Protein AF-A0AB39YQD7-F1 (afdb_monomer)

Radius of gyration: 24.52 Å; Cα contacts (8 Å, |Δi|>4): 205; chains: 1; bounding box: 50×56×78 Å

Solvent-accessible surface area (backbone atoms only — not comparable to full-atom values): 10861 Å² total; per-residue (Å²): 139,51,73,72,54,54,56,48,52,52,51,50,52,28,57,75,66,76,43,80,78,58,63,66,61,51,48,52,53,52,49,54,51,48,53,51,63,72,67,48,73,80,80,67,55,45,31,90,55,32,62,32,36,23,71,69,51,49,52,50,49,52,50,54,64,68,65,57,60,90,53,100,86,49,87,63,56,37,28,36,34,38,40,36,38,48,62,50,93,82,79,50,78,72,56,58,72,58,36,33,50,48,28,50,47,46,48,68,45,41,60,91,59,76,48,48,44,33,77,56,95,51,23,40,38,36,42,30,54,66,44,73,69,50,52,51,34,50,52,52,30,50,53,52,49,27,61,36,78,88,38,62,27,42,81,57,46,80,47,81,44,80,49,60,88,58,71,73,56,71,67,52,67,73,69,71,76,81,79,85,86,80,83,89,85,132

Foldseek 3Di:
DDLVVVLVVLVVVCVVVVHDRDVVVNVVSVVVVVVCVVPPDPPPLADPLQRAGDPVNVVVVLVVLLPQADDPPRQAFKKKKKWAWDADPVPDHDDSVLSNQLSVLLCVLCPPQQKGWDDDPRIIMIIGHDDPSVVVSVVSSLVSNCPPPVRRRPDIDMDMGTSDSPPVPVVPVVVPPPPDDDDDDD

Organism: NCBI:txid3162492

pLDDT: mean 80.95, std 18.49, range [33.22, 97.75]

Structure (mmCIF, N/CA/C/O backbone):
data_AF-A0AB39YQD7-F1
#
_entry.id   AF-A0AB39YQD7-F1
#
loop_
_atom_site.group_PDB
_atom_site.id
_atom_site.type_symbol
_atom_site.label_atom_id
_atom_site.label_alt_id
_atom_site.label_comp_id
_atom_site.label_asym_id
_atom_site.label_entity_id
_atom_site.label_seq_id
_atom_site.pdbx_PDB_ins_code
_atom_site.Cartn_x
_atom_site.Cartn_y
_atom_site.Cartn_z
_atom_site.occupancy
_atom_site.B_iso_or_equiv
_atom_site.auth_seq_id
_atom_site.auth_comp_id
_atom_site.auth_asym_id
_atom_site.auth_atom_id
_atom_site.pdbx_PDB_model_num
ATOM 1 N N . MET A 1 1 ? 18.915 -7.810 -13.228 1.00 56.47 1 MET A N 1
ATOM 2 C CA . MET A 1 1 ? 19.464 -7.751 -14.590 1.00 56.47 1 MET A CA 1
ATOM 3 C C . MET A 1 1 ? 18.479 -7.060 -15.504 1.00 56.47 1 MET A C 1
ATOM 5 O O . MET A 1 1 ? 17.321 -7.461 -15.533 1.00 56.47 1 MET A O 1
ATOM 9 N N . GLY A 1 2 ? 18.915 -6.004 -16.184 1.00 78.06 2 GLY A N 1
ATOM 10 C CA . GLY A 1 2 ? 18.127 -5.334 -17.223 1.00 78.06 2 GLY A CA 1
ATOM 11 C C . GLY A 1 2 ? 18.618 -5.705 -18.620 1.00 78.06 2 GLY A C 1
ATOM 12 O O . GLY A 1 2 ? 19.777 -6.073 -18.781 1.00 78.06 2 GLY A O 1
ATOM 13 N N . ILE A 1 3 ? 17.775 -5.536 -19.642 1.00 82.75 3 ILE A N 1
ATOM 14 C CA . ILE A 1 3 ? 18.147 -5.816 -21.040 1.00 82.75 3 ILE A CA 1
ATOM 15 C C . ILE A 1 3 ? 19.424 -5.075 -21.470 1.00 82.75 3 ILE A C 1
ATOM 17 O O . ILE A 1 3 ? 20.257 -5.637 -22.167 1.00 82.75 3 ILE A O 1
ATOM 21 N N . GLY A 1 4 ? 19.640 -3.844 -20.993 1.00 83.81 4 GLY A N 1
ATOM 22 C CA . GLY A 1 4 ? 20.863 -3.084 -21.281 1.00 83.81 4 GLY A CA 1
ATOM 23 C C . GLY A 1 4 ? 22.137 -3.712 -20.699 1.00 83.81 4 GLY A C 1
ATOM 24 O O . GLY A 1 4 ? 23.192 -3.652 -21.327 1.00 83.81 4 GLY A O 1
ATOM 25 N N . GLU A 1 5 ? 22.032 -4.358 -19.538 1.00 86.00 5 GLU A N 1
ATOM 26 C CA . GLU A 1 5 ? 23.127 -5.102 -18.904 1.00 86.00 5 GLU A CA 1
ATOM 27 C C . GLU A 1 5 ? 23.420 -6.375 -19.706 1.00 86.00 5 GLU A C 1
ATOM 29 O O . GLU A 1 5 ? 24.547 -6.580 -20.140 1.00 86.00 5 GLU A O 1
ATOM 34 N N . THR A 1 6 ? 22.380 -7.137 -20.061 1.00 87.25 6 THR A N 1
ATOM 35 C CA . THR A 1 6 ? 22.499 -8.324 -20.922 1.00 87.25 6 THR A CA 1
ATOM 36 C C . THR A 1 6 ? 23.113 -8.001 -22.288 1.00 87.25 6 THR A C 1
ATOM 38 O O . THR A 1 6 ? 23.971 -8.736 -22.765 1.00 87.25 6 THR A O 1
ATOM 41 N N . MET A 1 7 ? 22.734 -6.880 -22.912 1.00 87.75 7 MET A N 1
ATOM 42 C CA . MET A 1 7 ? 23.319 -6.426 -24.181 1.00 87.75 7 MET A CA 1
ATOM 43 C C . MET A 1 7 ? 24.792 -6.021 -24.032 1.00 87.75 7 MET A C 1
ATOM 45 O O . MET A 1 7 ? 25.585 -6.208 -24.956 1.00 87.75 7 MET A O 1
ATOM 49 N N . THR A 1 8 ? 25.167 -5.469 -22.876 1.00 89.94 8 THR A N 1
ATOM 50 C CA . THR A 1 8 ? 26.557 -5.106 -22.567 1.00 89.94 8 THR A CA 1
ATOM 51 C C . THR A 1 8 ? 27.410 -6.358 -22.373 1.00 89.94 8 THR A C 1
ATOM 53 O O . THR A 1 8 ? 28.465 -6.470 -22.997 1.00 89.94 8 THR A O 1
ATOM 56 N N . ASP A 1 9 ? 26.917 -7.333 -21.611 1.00 89.06 9 ASP A N 1
ATOM 57 C CA . ASP A 1 9 ? 27.587 -8.618 -21.391 1.00 89.06 9 ASP A CA 1
ATOM 58 C C . ASP A 1 9 ? 27.729 -9.413 -22.692 1.00 89.06 9 ASP A C 1
ATOM 60 O O . ASP A 1 9 ? 28.780 -9.989 -22.971 1.00 89.06 9 ASP A O 1
ATOM 64 N N . PHE A 1 10 ? 26.700 -9.388 -23.543 1.00 88.75 10 PHE A N 1
ATOM 65 C CA . PHE A 1 10 ? 26.734 -10.041 -24.848 1.00 88.75 10 PHE A CA 1
ATOM 66 C C . PHE A 1 10 ? 27.802 -9.426 -25.762 1.00 88.75 10 PHE A C 1
ATOM 68 O O . PHE A 1 10 ? 28.579 -10.143 -26.392 1.00 88.75 10 PHE A O 1
ATOM 75 N N . ARG A 1 11 ? 27.916 -8.092 -25.797 1.00 88.50 11 ARG A N 1
ATOM 76 C CA . ARG A 1 11 ? 28.995 -7.415 -26.538 1.00 88.50 11 ARG A CA 1
ATOM 77 C C . ARG A 1 11 ? 30.373 -7.748 -25.967 1.00 88.50 11 ARG A C 1
ATOM 79 O O . ARG A 1 11 ? 31.298 -7.996 -26.739 1.00 88.50 11 ARG A O 1
ATOM 86 N N . ALA A 1 12 ? 30.505 -7.782 -24.642 1.00 91.44 12 ALA A N 1
ATOM 87 C CA . ALA A 1 12 ? 31.752 -8.144 -23.975 1.00 91.44 12 ALA A CA 1
ATOM 88 C C . ALA A 1 12 ? 32.181 -9.584 -24.306 1.00 91.44 12 ALA A C 1
ATOM 90 O O . ALA A 1 12 ? 33.354 -9.814 -24.592 1.00 91.44 12 ALA A O 1
ATOM 91 N N . LEU A 1 13 ? 31.236 -10.528 -24.360 1.00 91.88 13 LEU A N 1
ATOM 92 C CA . LEU A 1 13 ? 31.481 -11.921 -24.740 1.00 91.88 13 LEU A CA 1
ATOM 93 C C . LEU A 1 13 ? 32.069 -12.041 -26.155 1.00 91.88 13 LEU A C 1
ATOM 95 O O . LEU A 1 13 ? 33.070 -12.727 -26.349 1.00 91.88 13 LEU A O 1
ATOM 99 N N . PHE A 1 14 ? 31.479 -11.359 -27.140 1.00 90.25 14 PHE A N 1
ATOM 100 C CA . PHE A 1 14 ? 31.977 -11.386 -28.522 1.00 90.25 14 PHE A CA 1
ATOM 101 C C . PHE A 1 14 ? 33.324 -10.678 -28.667 1.00 90.25 14 PHE A C 1
ATOM 103 O O . PHE A 1 14 ? 34.202 -11.174 -29.372 1.00 90.25 14 PHE A O 1
ATOM 110 N N . SER A 1 15 ? 33.516 -9.570 -27.945 1.00 92.12 15 SER A N 1
ATOM 111 C CA . SER A 1 15 ? 34.799 -8.867 -27.904 1.00 92.12 15 SER A CA 1
ATOM 112 C C . SER A 1 15 ? 35.907 -9.734 -27.304 1.00 92.12 15 SER A C 1
ATOM 114 O O . SER A 1 15 ? 37.012 -9.745 -27.834 1.00 92.12 15 SER A O 1
ATOM 116 N N . ALA A 1 16 ? 35.625 -10.469 -26.225 1.00 93.81 16 ALA A N 1
ATOM 117 C CA . ALA A 1 16 ? 36.584 -11.375 -25.594 1.00 93.81 16 ALA A CA 1
ATOM 118 C C . ALA A 1 16 ? 36.904 -12.597 -26.469 1.00 93.81 16 ALA A C 1
ATOM 120 O O . ALA A 1 16 ? 37.997 -13.147 -26.384 1.00 93.81 16 ALA A O 1
ATOM 121 N N . ALA A 1 17 ? 35.961 -13.009 -27.318 1.00 91.06 17 ALA A N 1
ATOM 122 C CA . ALA A 1 17 ? 36.145 -14.092 -28.276 1.00 91.06 17 ALA A CA 1
ATOM 123 C C . ALA A 1 17 ? 36.808 -13.646 -29.594 1.00 91.06 17 ALA A C 1
ATOM 125 O O . ALA A 1 17 ? 36.949 -14.476 -30.489 1.00 91.06 17 ALA A O 1
ATOM 126 N N . GLU A 1 18 ? 37.161 -12.362 -29.744 1.00 91.75 18 GLU A N 1
ATOM 127 C CA . GLU A 1 18 ? 37.671 -11.764 -30.992 1.00 91.75 18 GLU A CA 1
ATOM 128 C C . GLU A 1 18 ? 36.756 -12.019 -32.206 1.00 91.75 18 GLU A C 1
ATOM 130 O O . GLU A 1 18 ? 37.196 -12.112 -33.353 1.00 91.75 18 GLU A O 1
ATOM 135 N N . ARG A 1 19 ? 35.446 -12.138 -31.962 1.00 89.75 19 ARG A N 1
ATOM 136 C CA . ARG A 1 19 ? 34.443 -12.381 -33.001 1.00 89.75 19 ARG A CA 1
ATOM 137 C C . ARG A 1 19 ? 33.684 -11.105 -33.314 1.00 89.75 19 ARG A C 1
ATOM 139 O O . ARG A 1 19 ? 33.385 -10.296 -32.437 1.00 89.75 19 ARG A O 1
ATOM 146 N N . THR A 1 20 ? 33.306 -10.953 -34.579 1.00 88.62 20 THR A N 1
ATOM 147 C CA . THR A 1 20 ? 32.347 -9.925 -34.984 1.00 88.62 20 THR A CA 1
ATOM 148 C C . THR A 1 20 ? 31.009 -10.186 -34.307 1.00 88.62 20 THR A C 1
ATOM 150 O O . THR A 1 20 ? 30.557 -11.332 -34.265 1.00 88.62 20 THR A O 1
ATOM 153 N N . LEU A 1 21 ? 30.387 -9.125 -33.791 1.00 87.81 21 LEU A N 1
ATOM 154 C CA . LEU A 1 21 ? 29.082 -9.201 -33.147 1.00 87.81 21 LEU A CA 1
ATOM 155 C C . LEU A 1 21 ? 28.058 -9.814 -34.107 1.00 87.81 21 LEU A C 1
ATOM 157 O O . LEU A 1 21 ? 27.845 -9.298 -35.204 1.00 87.81 21 LEU A O 1
ATOM 161 N N . ASP A 1 22 ? 27.433 -10.900 -33.673 1.00 91.12 22 ASP A N 1
ATOM 162 C CA . ASP A 1 22 ? 26.344 -11.534 -34.401 1.00 91.12 22 ASP A CA 1
ATOM 163 C C . ASP A 1 22 ? 25.049 -10.754 -34.136 1.00 91.12 22 ASP A C 1
ATOM 165 O O . ASP A 1 22 ? 24.500 -10.774 -33.030 1.00 91.12 22 ASP A O 1
ATOM 169 N N . VAL A 1 23 ? 24.615 -9.995 -35.143 1.00 89.00 23 VAL A N 1
ATOM 170 C CA . VAL A 1 23 ? 23.431 -9.131 -35.059 1.00 89.00 23 VAL A CA 1
ATOM 171 C C . VAL A 1 23 ? 22.152 -9.963 -35.002 1.00 89.00 23 VAL A C 1
ATOM 173 O O . VAL A 1 23 ? 21.231 -9.584 -34.282 1.00 89.00 23 VAL A O 1
ATOM 176 N N . ASP A 1 24 ? 22.120 -11.118 -35.667 1.00 88.88 24 ASP A N 1
ATOM 177 C CA . ASP A 1 24 ? 20.959 -12.009 -35.680 1.00 88.88 24 ASP A CA 1
ATOM 178 C C . ASP A 1 24 ? 20.783 -12.674 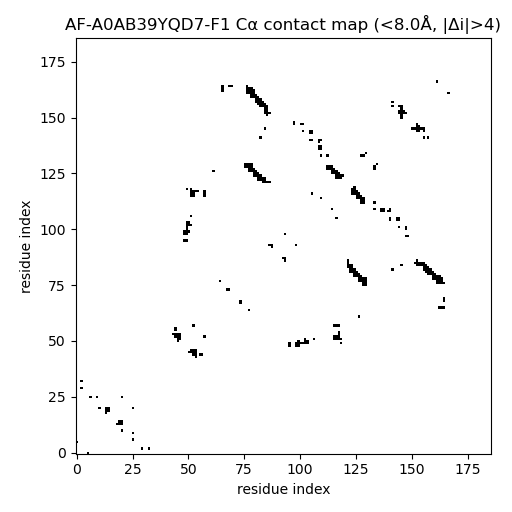-34.310 1.00 88.88 24 ASP A C 1
ATOM 180 O O . ASP A 1 24 ? 19.673 -12.769 -33.781 1.00 88.88 24 ASP A O 1
ATOM 184 N N . ALA A 1 25 ? 21.891 -13.059 -33.670 1.00 86.75 25 ALA A N 1
ATOM 185 C CA . ALA A 1 25 ? 21.872 -13.549 -32.296 1.00 86.75 25 ALA A CA 1
ATOM 186 C C . ALA A 1 25 ? 21.470 -12.450 -31.296 1.00 86.75 25 ALA A C 1
ATOM 188 O O . ALA A 1 25 ? 20.700 -12.712 -30.371 1.00 86.75 25 ALA A O 1
ATOM 189 N N . LEU A 1 26 ? 21.937 -11.209 -31.487 1.00 86.75 26 LEU A N 1
ATOM 190 C CA . LEU A 1 26 ? 21.539 -10.064 -30.660 1.00 86.75 26 LEU A CA 1
ATOM 191 C C . LEU A 1 26 ? 20.036 -9.771 -30.783 1.00 86.75 26 LEU A C 1
ATOM 193 O O . LEU A 1 26 ? 19.366 -9.522 -29.780 1.00 86.75 26 LEU A O 1
ATOM 197 N N . GLN A 1 27 ? 19.510 -9.820 -32.008 1.00 87.88 27 GLN A N 1
ATOM 198 C CA . GLN A 1 27 ? 18.090 -9.658 -32.294 1.00 87.88 27 GLN A CA 1
ATOM 199 C C . GLN A 1 27 ? 17.272 -10.792 -31.669 1.00 87.88 27 GLN A C 1
ATOM 201 O O . GLN A 1 27 ? 16.304 -10.513 -30.971 1.00 87.88 27 GLN A O 1
ATOM 206 N N . SER A 1 28 ? 17.717 -12.043 -31.803 1.00 87.81 28 SER A N 1
ATOM 207 C CA . SER A 1 28 ? 17.063 -13.206 -31.184 1.00 87.81 28 SER A CA 1
ATOM 208 C C . SER A 1 28 ? 16.992 -13.085 -29.656 1.00 87.81 28 SER A C 1
ATOM 210 O O . SER A 1 28 ? 15.990 -13.439 -29.038 1.00 87.81 28 SER A O 1
ATOM 212 N N . VAL A 1 29 ? 18.040 -12.542 -29.022 1.00 86.81 29 VAL A N 1
ATOM 213 C CA . VAL A 1 29 ? 18.038 -12.246 -27.580 1.00 86.81 29 VAL A CA 1
ATOM 214 C C . VAL A 1 29 ? 17.029 -11.146 -27.245 1.00 86.81 29 VAL A C 1
ATOM 216 O O . VAL A 1 29 ? 16.309 -11.273 -26.258 1.00 86.81 29 VAL A O 1
ATOM 219 N N . ALA A 1 30 ? 16.959 -10.076 -28.042 1.00 86.12 30 ALA A N 1
ATOM 220 C CA . ALA A 1 30 ? 15.996 -8.994 -27.832 1.00 86.12 30 ALA A CA 1
ATOM 221 C C . ALA A 1 30 ? 14.543 -9.475 -27.980 1.00 86.12 30 ALA A C 1
ATOM 223 O O . ALA A 1 30 ? 13.703 -9.141 -27.146 1.00 86.12 30 ALA A O 1
ATOM 224 N N . GLU A 1 31 ? 14.266 -10.281 -29.004 1.00 86.19 31 GLU A N 1
ATOM 225 C CA . GLU A 1 31 ? 12.953 -10.869 -29.279 1.00 86.19 31 GLU A CA 1
ATOM 226 C C . GLU A 1 31 ? 12.533 -11.830 -28.165 1.00 86.19 31 GLU A C 1
ATOM 228 O O . GLU A 1 31 ? 11.447 -11.674 -27.612 1.00 86.19 31 GLU A O 1
ATOM 233 N N . GLY A 1 32 ? 13.420 -12.738 -27.742 1.00 81.31 32 GLY A N 1
ATOM 234 C CA . GLY A 1 32 ? 13.143 -13.643 -26.623 1.00 81.31 32 GLY A CA 1
ATOM 235 C C . GLY A 1 32 ? 12.899 -12.903 -25.302 1.00 81.31 32 GLY A C 1
ATOM 236 O O . GLY A 1 32 ? 12.063 -13.313 -24.500 1.00 81.31 32 GLY A O 1
ATOM 237 N N . TRP A 1 33 ? 13.574 -11.773 -25.075 1.00 83.69 33 TRP A N 1
ATOM 238 C CA . TRP A 1 33 ? 13.292 -10.906 -23.928 1.00 83.69 33 TRP A CA 1
ATOM 239 C C . TRP A 1 33 ? 11.923 -10.224 -24.017 1.00 83.69 33 TRP A C 1
ATOM 241 O O . TRP A 1 33 ? 11.228 -10.137 -23.004 1.00 83.69 33 TRP A O 1
ATOM 251 N N . ALA A 1 34 ? 11.543 -9.733 -25.198 1.00 80.75 34 ALA A N 1
ATOM 252 C CA . ALA A 1 34 ? 10.248 -9.096 -25.422 1.00 80.75 34 ALA A CA 1
ATOM 253 C C . ALA A 1 34 ? 9.094 -10.099 -25.266 1.00 80.75 34 ALA A C 1
ATOM 255 O O . ALA A 1 34 ? 8.153 -9.833 -24.525 1.00 80.75 34 ALA A O 1
ATOM 256 N N . GLU A 1 35 ? 9.211 -11.287 -25.860 1.00 79.56 35 GLU A N 1
ATOM 257 C CA . GLU A 1 35 ? 8.212 -12.358 -25.767 1.00 79.56 35 GLU A CA 1
ATOM 258 C C . GLU A 1 35 ? 7.985 -12.807 -24.313 1.00 79.56 35 GLU A C 1
ATOM 260 O O . GLU A 1 35 ? 6.848 -12.966 -23.864 1.00 79.56 35 GLU A O 1
ATOM 265 N N . VAL A 1 36 ? 9.059 -12.950 -23.530 1.00 71.62 36 VAL A N 1
ATOM 266 C CA . VAL A 1 36 ? 8.965 -13.273 -22.096 1.00 71.62 36 VAL A CA 1
ATOM 267 C C . VAL A 1 36 ? 8.345 -12.124 -21.297 1.00 71.62 36 VAL A C 1
ATOM 269 O O . VAL A 1 36 ? 7.583 -12.369 -20.362 1.00 71.62 36 VAL A O 1
ATOM 272 N N . ALA A 1 37 ? 8.633 -10.870 -21.652 1.00 63.81 37 ALA A N 1
ATOM 273 C CA . ALA A 1 37 ? 8.013 -9.715 -21.008 1.00 63.81 37 ALA A CA 1
ATOM 274 C C . ALA A 1 37 ? 6.505 -9.612 -21.307 1.00 63.81 37 ALA A C 1
ATOM 276 O O . ALA A 1 37 ? 5.748 -9.183 -20.437 1.00 63.81 37 ALA A O 1
ATOM 277 N N . GLU A 1 38 ? 6.068 -10.026 -22.497 1.00 64.94 38 GLU A N 1
ATOM 278 C CA . GLU A 1 38 ? 4.662 -10.006 -22.920 1.00 64.94 38 GLU A CA 1
ATOM 279 C C . GLU A 1 38 ? 3.842 -11.186 -22.370 1.00 64.94 38 GLU A C 1
ATOM 281 O O . GLU A 1 38 ? 2.646 -11.045 -22.113 1.00 64.94 38 GLU A O 1
ATOM 286 N N . THR A 1 39 ? 4.474 -12.343 -22.157 1.00 60.94 39 THR A N 1
ATOM 287 C CA . THR A 1 39 ? 3.823 -13.575 -21.668 1.00 60.94 39 THR A CA 1
ATOM 288 C C . THR A 1 39 ? 3.883 -13.753 -20.154 1.00 60.94 39 THR A C 1
ATOM 290 O O . THR A 1 39 ? 3.137 -14.565 -19.595 1.00 60.94 39 THR A O 1
ATOM 293 N N . ALA A 1 40 ? 4.737 -12.995 -19.463 1.00 58.44 40 ALA A N 1
ATOM 294 C CA . ALA A 1 40 ? 4.751 -12.977 -18.011 1.00 58.44 40 ALA A CA 1
ATOM 295 C C . ALA A 1 40 ? 3.385 -12.494 -17.486 1.00 58.44 40 ALA A C 1
ATOM 297 O O . ALA A 1 40 ? 2.892 -11.450 -17.924 1.00 58.44 40 ALA A O 1
ATOM 298 N N . PRO A 1 41 ? 2.766 -13.205 -16.520 1.00 57.62 41 PRO A N 1
ATOM 299 C CA . PRO A 1 41 ? 1.596 -12.686 -15.829 1.00 57.62 41 PRO A CA 1
ATOM 300 C C . PRO A 1 41 ? 1.912 -11.275 -15.326 1.00 57.62 41 PRO A C 1
ATOM 302 O O . PRO A 1 41 ? 3.010 -11.074 -14.791 1.00 57.62 41 PRO A O 1
ATOM 305 N N . PRO A 1 42 ? 0.995 -10.301 -15.469 1.00 58.19 42 PRO A N 1
ATOM 306 C CA . PRO A 1 42 ? 1.243 -8.955 -14.987 1.00 58.19 42 PRO A CA 1
ATOM 307 C C . PRO A 1 42 ? 1.643 -9.051 -13.518 1.00 58.19 42 PRO A C 1
ATOM 309 O O . PRO A 1 42 ? 0.900 -9.598 -12.699 1.00 58.19 42 PRO A O 1
ATOM 312 N N . ILE A 1 43 ? 2.850 -8.581 -13.199 1.00 66.00 43 ILE A N 1
ATOM 313 C CA . ILE A 1 43 ? 3.356 -8.583 -11.830 1.00 66.00 43 ILE A CA 1
ATOM 314 C C . ILE A 1 43 ? 2.375 -7.739 -11.022 1.00 66.00 43 ILE A C 1
ATOM 316 O O . ILE A 1 43 ? 2.355 -6.513 -11.130 1.00 66.00 43 ILE A O 1
ATOM 320 N N . SER A 1 44 ? 1.518 -8.400 -10.241 1.00 78.38 44 SER A N 1
ATOM 321 C CA . SER A 1 44 ? 0.617 -7.701 -9.338 1.00 78.38 44 SER A CA 1
ATOM 322 C C . SER A 1 44 ? 1.482 -6.962 -8.330 1.00 78.38 44 SER A C 1
ATOM 324 O O . SER A 1 44 ? 2.140 -7.556 -7.476 1.00 78.38 44 SER A O 1
ATOM 326 N N . CYS A 1 45 ? 1.457 -5.637 -8.405 1.00 89.69 45 CYS A N 1
ATOM 327 C CA . CYS A 1 45 ? 2.049 -4.764 -7.401 1.00 89.69 45 CYS A CA 1
ATOM 328 C C . CYS A 1 45 ? 1.248 -4.754 -6.090 1.00 89.69 45 CYS A C 1
ATOM 330 O O . CYS A 1 45 ? 1.569 -3.969 -5.197 1.00 89.69 45 CYS A O 1
ATOM 332 N N . THR A 1 46 ? 0.222 -5.607 -5.976 1.00 93.19 46 THR A N 1
ATOM 333 C CA . THR A 1 46 ? -0.640 -5.745 -4.804 1.00 93.19 46 THR A CA 1
ATOM 334 C C . THR A 1 46 ? -0.536 -7.130 -4.169 1.00 93.19 46 THR A C 1
ATOM 336 O O . THR A 1 46 ? -0.554 -8.149 -4.861 1.00 93.19 46 THR A O 1
ATOM 339 N N . ASP A 1 47 ? -0.418 -7.153 -2.845 1.00 93.31 47 ASP A N 1
ATOM 340 C CA . ASP A 1 47 ? -0.494 -8.348 -2.014 1.00 93.31 47 ASP A CA 1
ATOM 341 C C . ASP A 1 47 ? -1.930 -8.890 -1.996 1.00 93.31 47 ASP A C 1
ATOM 343 O O . ASP A 1 47 ? -2.877 -8.140 -1.787 1.00 93.31 47 ASP A O 1
ATOM 347 N N . VAL A 1 48 ? -2.110 -10.195 -2.194 1.00 91.94 48 VAL A N 1
ATOM 348 C CA . VAL A 1 48 ? -3.447 -10.803 -2.345 1.00 91.94 48 VAL A CA 1
ATOM 349 C C . VAL A 1 48 ? -4.223 -10.833 -1.023 1.00 91.94 48 VAL A C 1
ATOM 351 O O . VAL A 1 48 ? -5.453 -10.797 -1.022 1.00 91.94 48 VAL A O 1
ATOM 354 N N . TYR A 1 49 ? -3.530 -10.880 0.117 1.00 91.62 49 TYR A N 1
ATOM 355 C CA . TYR A 1 49 ? -4.181 -11.009 1.421 1.00 91.62 49 TYR A CA 1
ATOM 356 C C . TYR A 1 49 ? -4.710 -9.676 1.947 1.00 91.62 49 TYR A C 1
ATOM 358 O O . TYR A 1 49 ? -5.790 -9.630 2.529 1.00 91.62 49 TYR A O 1
ATOM 366 N N . THR A 1 50 ? -3.954 -8.602 1.745 1.00 94.81 50 THR A N 1
ATOM 367 C CA . THR A 1 50 ? -4.276 -7.259 2.246 1.00 94.81 50 THR A CA 1
ATOM 368 C C . THR A 1 50 ? -4.728 -6.312 1.136 1.00 94.81 50 THR A C 1
ATOM 370 O O . THR A 1 50 ? -5.328 -5.273 1.385 1.00 94.81 50 THR A O 1
ATOM 373 N N . GLY A 1 51 ? -4.413 -6.604 -0.121 1.00 94.75 51 GLY A N 1
ATOM 374 C CA . GLY A 1 51 ? -4.566 -5.663 -1.225 1.00 94.75 5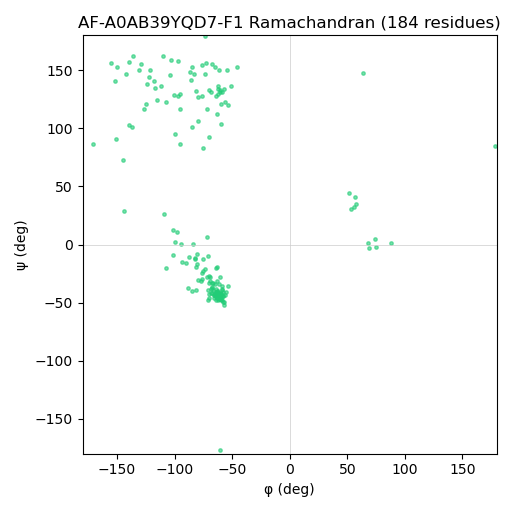1 GLY A CA 1
ATOM 375 C C . GLY A 1 51 ? -3.604 -4.470 -1.161 1.00 94.75 51 GLY A C 1
ATOM 376 O O . GLY A 1 51 ? -3.704 -3.591 -2.019 1.00 94.75 51 GLY A O 1
ATOM 377 N N . LEU A 1 52 ? -2.719 -4.384 -0.163 1.00 96.69 52 LEU A N 1
ATOM 378 C CA . LEU A 1 52 ? -1.680 -3.353 -0.066 1.00 96.69 52 LEU A CA 1
ATOM 379 C C . LEU A 1 52 ? -0.564 -3.614 -1.083 1.00 96.69 52 LEU A C 1
ATOM 381 O O . LEU A 1 52 ? -0.645 -4.568 -1.850 1.00 96.69 52 LEU A O 1
ATOM 385 N N . ALA A 1 53 ? 0.465 -2.768 -1.139 1.00 96.56 53 ALA A N 1
ATOM 386 C CA . ALA A 1 53 ? 1.553 -2.986 -2.085 1.00 96.56 53 ALA A CA 1
ATOM 387 C C . ALA A 1 53 ? 2.334 -4.274 -1.761 1.00 96.56 53 ALA A C 1
ATOM 389 O O . ALA A 1 53 ? 2.419 -4.706 -0.609 1.00 96.56 53 ALA A O 1
ATOM 390 N N . THR A 1 54 ? 2.938 -4.886 -2.778 1.00 95.00 54 THR A N 1
ATOM 391 C CA . THR A 1 54 ? 3.932 -5.941 -2.554 1.00 95.00 54 THR A CA 1
ATOM 392 C C . THR A 1 54 ? 5.235 -5.347 -2.023 1.00 95.00 54 THR A C 1
ATOM 394 O O . THR A 1 54 ? 5.565 -4.184 -2.274 1.00 95.00 54 THR A O 1
ATOM 397 N N . GLN A 1 55 ? 6.025 -6.166 -1.324 1.00 93.25 55 GLN A N 1
ATOM 398 C CA . GLN A 1 55 ? 7.332 -5.753 -0.807 1.00 93.25 55 GLN A CA 1
ATOM 399 C C . GLN A 1 55 ? 8.257 -5.238 -1.922 1.00 93.25 55 GLN A C 1
ATOM 401 O O . GLN A 1 55 ? 8.887 -4.197 -1.755 1.00 93.25 55 GLN A O 1
ATOM 406 N N . ALA A 1 56 ? 8.305 -5.928 -3.066 1.00 90.81 56 ALA A N 1
ATOM 407 C CA . ALA A 1 56 ? 9.140 -5.530 -4.199 1.00 90.81 56 ALA A CA 1
ATOM 408 C C . ALA A 1 56 ? 8.740 -4.151 -4.752 1.00 90.81 56 ALA A C 1
ATOM 410 O O . ALA A 1 56 ? 9.603 -3.308 -4.999 1.00 90.81 56 ALA A O 1
ATOM 411 N N . HIS A 1 57 ? 7.435 -3.890 -4.888 1.00 93.06 57 HIS A N 1
ATOM 412 C CA . HIS A 1 57 ? 6.936 -2.595 -5.346 1.00 93.06 57 HIS A CA 1
ATOM 413 C C . HIS A 1 57 ? 7.270 -1.474 -4.353 1.00 93.06 57 HIS A C 1
ATOM 415 O O . HIS A 1 57 ? 7.743 -0.411 -4.748 1.00 93.06 57 HIS A O 1
ATOM 421 N N . PHE A 1 58 ? 7.109 -1.732 -3.056 1.00 94.06 58 PHE A N 1
ATOM 422 C CA . PHE A 1 58 ? 7.424 -0.764 -2.008 1.00 94.06 58 PHE A CA 1
ATOM 423 C C . PHE A 1 58 ? 8.918 -0.444 -1.914 1.00 94.06 58 PHE A C 1
ATOM 425 O O . PHE A 1 58 ? 9.294 0.721 -1.826 1.00 94.06 58 PHE A O 1
ATOM 432 N N . GLN A 1 59 ? 9.785 -1.457 -1.991 1.00 91.81 59 GLN A N 1
ATOM 433 C CA . GLN A 1 59 ? 11.239 -1.267 -2.002 1.00 91.81 59 GLN A CA 1
ATOM 434 C C . GLN A 1 59 ? 11.698 -0.471 -3.223 1.00 91.81 59 GLN A C 1
ATOM 436 O O . GLN A 1 59 ? 12.499 0.455 -3.087 1.00 91.81 59 GLN A O 1
ATOM 441 N N . ARG A 1 60 ? 11.148 -0.783 -4.403 1.00 90.06 60 ARG A N 1
ATOM 442 C CA . ARG A 1 60 ? 11.389 0.007 -5.611 1.00 90.06 60 ARG A CA 1
ATOM 443 C C . ARG A 1 60 ? 10.966 1.458 -5.406 1.00 90.06 60 ARG A C 1
ATOM 445 O O . ARG A 1 60 ? 11.733 2.355 -5.737 1.00 90.06 60 ARG A O 1
ATOM 452 N N . ARG A 1 61 ? 9.798 1.696 -4.803 1.00 90.88 61 ARG A N 1
ATOM 453 C CA . ARG A 1 61 ? 9.321 3.054 -4.541 1.00 90.88 61 ARG A CA 1
ATOM 454 C C . ARG A 1 61 ? 10.223 3.816 -3.573 1.00 90.88 61 ARG A C 1
ATOM 456 O O . ARG A 1 61 ? 10.493 4.984 -3.823 1.00 90.88 61 ARG A O 1
ATOM 463 N N . ILE A 1 62 ? 10.721 3.168 -2.516 1.00 89.44 62 ILE A N 1
ATOM 464 C CA . ILE A 1 62 ? 11.728 3.758 -1.617 1.00 89.44 62 ILE A CA 1
ATOM 465 C C . ILE A 1 62 ? 12.964 4.173 -2.418 1.00 89.44 62 ILE A C 1
ATOM 467 O O . ILE A 1 62 ? 13.409 5.309 -2.302 1.00 89.44 62 ILE A O 1
ATOM 471 N N . HIS A 1 63 ? 13.490 3.282 -3.262 1.00 87.62 63 HIS A N 1
ATOM 472 C CA . HIS A 1 63 ? 14.660 3.587 -4.083 1.00 87.62 63 HIS A CA 1
ATOM 473 C C . HIS A 1 63 ? 14.408 4.772 -5.026 1.00 87.62 63 HIS A C 1
ATOM 475 O O . HIS A 1 63 ? 15.239 5.669 -5.116 1.00 87.62 63 HIS A O 1
ATOM 481 N N . GLU A 1 64 ? 13.250 4.813 -5.690 1.00 86.50 64 GLU A N 1
ATOM 482 C CA . GLU A 1 64 ? 12.856 5.923 -6.564 1.00 86.50 64 GLU A CA 1
ATOM 483 C C . GLU A 1 64 ? 12.859 7.258 -5.809 1.00 86.50 64 GLU A C 1
ATOM 485 O O . GLU A 1 64 ? 13.542 8.191 -6.233 1.00 86.50 64 GLU A O 1
ATOM 490 N N . VAL A 1 65 ? 12.179 7.338 -4.659 1.00 85.56 65 VAL A N 1
ATOM 491 C CA . VAL A 1 65 ? 12.102 8.592 -3.887 1.00 85.56 65 VAL A CA 1
ATOM 492 C C . VAL A 1 65 ? 13.429 8.968 -3.229 1.00 85.56 65 VAL A C 1
ATOM 494 O O . VAL A 1 65 ? 13.681 10.147 -3.019 1.00 85.56 65 VAL A O 1
ATOM 497 N N . SER A 1 66 ? 14.296 7.998 -2.924 1.00 80.69 66 SER A N 1
ATOM 498 C CA . SER A 1 66 ? 15.656 8.264 -2.438 1.00 80.69 66 SER A CA 1
ATOM 499 C C . SER A 1 66 ? 16.608 8.718 -3.550 1.00 80.69 66 SER A C 1
ATOM 501 O O . SER A 1 66 ? 17.546 9.460 -3.277 1.00 80.69 66 SER A O 1
ATOM 503 N N . SER A 1 67 ? 16.383 8.283 -4.794 1.00 75.94 67 SER A N 1
ATOM 504 C CA . SER A 1 67 ? 17.203 8.653 -5.959 1.00 75.94 67 SER A CA 1
ATOM 505 C C . SER A 1 67 ? 16.849 10.019 -6.555 1.00 75.94 67 SER A C 1
ATOM 507 O O . SER A 1 67 ? 17.663 10.619 -7.257 1.00 75.94 67 SER A O 1
ATOM 509 N N . MET A 1 68 ? 15.652 10.534 -6.258 1.00 68.81 68 MET A N 1
ATOM 510 C CA . MET A 1 68 ? 15.261 11.906 -6.568 1.00 68.81 68 MET A CA 1
ATOM 511 C C . MET A 1 68 ? 16.050 12.857 -5.653 1.00 68.81 68 MET A C 1
ATOM 513 O O . MET A 1 68 ? 15.670 13.097 -4.510 1.00 68.81 68 MET A O 1
ATOM 517 N N . GLY A 1 69 ? 17.202 13.333 -6.139 1.00 56.16 69 GLY A N 1
ATOM 518 C CA . GLY A 1 69 ? 18.101 14.249 -5.426 1.00 56.16 69 GLY A CA 1
ATOM 519 C C . GLY A 1 69 ? 17.464 15.594 -5.051 1.00 56.16 69 GLY A C 1
ATOM 520 O O . GLY A 1 69 ? 16.283 15.821 -5.263 1.00 56.16 69 GLY A O 1
ATOM 521 N N . THR A 1 70 ? 18.236 16.507 -4.468 1.00 54.50 70 THR A N 1
ATOM 522 C CA . THR A 1 70 ? 17.775 17.833 -4.021 1.00 54.50 70 THR A CA 1
ATOM 523 C C . THR A 1 70 ? 17.812 18.827 -5.187 1.00 54.50 70 THR A C 1
ATOM 525 O O . THR A 1 70 ? 18.874 19.321 -5.553 1.00 54.50 70 THR A O 1
ATOM 528 N N . GLY A 1 71 ? 16.662 19.111 -5.795 1.00 52.53 71 GLY A N 1
ATOM 529 C CA . GLY A 1 71 ? 16.512 20.100 -6.865 1.00 52.53 71 GLY A 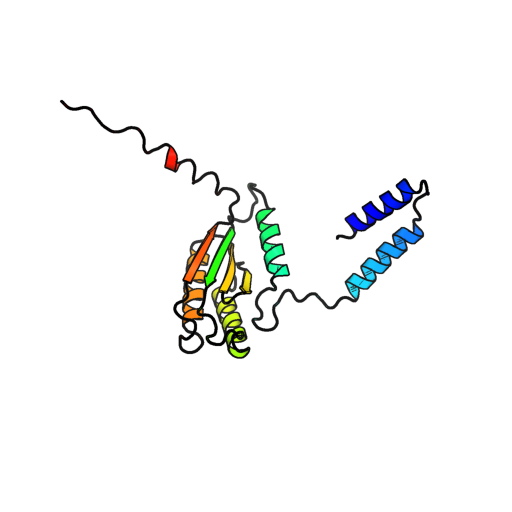CA 1
ATOM 530 C C . GLY A 1 71 ? 15.264 20.970 -6.666 1.00 52.53 71 GLY A C 1
ATOM 531 O O . GLY A 1 71 ? 14.375 20.590 -5.903 1.00 52.53 71 GLY A O 1
ATOM 532 N N . PRO A 1 72 ? 15.180 22.137 -7.328 1.00 50.91 72 PRO A N 1
ATOM 533 C CA . PRO A 1 72 ? 14.058 23.072 -7.186 1.00 50.91 72 PRO A CA 1
ATOM 534 C C . PRO A 1 72 ? 12.706 22.495 -7.648 1.00 50.91 72 PRO A C 1
ATOM 536 O O . PRO A 1 72 ? 11.670 22.968 -7.194 1.00 50.91 72 PRO A O 1
ATOM 539 N N . ASP A 1 73 ? 12.723 21.434 -8.464 1.00 51.31 73 ASP A N 1
ATOM 540 C CA . ASP A 1 73 ? 11.534 20.720 -8.955 1.00 51.31 73 ASP A CA 1
ATOM 541 C C . ASP A 1 73 ? 11.255 19.404 -8.200 1.00 51.31 73 ASP A C 1
ATOM 543 O O . ASP A 1 73 ? 10.471 18.566 -8.652 1.00 51.31 73 ASP A O 1
ATOM 547 N N . CYS A 1 74 ? 11.914 19.172 -7.059 1.00 55.16 74 CYS A N 1
ATOM 548 C CA . CYS A 1 74 ? 11.804 17.892 -6.369 1.00 55.16 74 CYS A CA 1
ATOM 549 C C . CYS A 1 74 ? 10.517 17.783 -5.538 1.00 55.16 74 CYS A C 1
ATOM 551 O O . CYS A 1 74 ? 10.250 18.637 -4.686 1.00 55.16 74 CYS A O 1
ATOM 553 N N . PRO A 1 75 ? 9.719 16.717 -5.742 1.00 54.44 75 PRO A N 1
ATOM 554 C CA . PRO A 1 75 ? 8.418 16.564 -5.108 1.00 54.44 75 PRO A CA 1
ATOM 555 C C . PRO A 1 75 ? 8.567 16.165 -3.636 1.00 54.44 75 PRO A C 1
ATOM 557 O O . PRO A 1 75 ? 8.458 14.994 -3.305 1.00 54.44 75 PRO A O 1
ATOM 560 N N . GLY A 1 76 ? 8.785 17.148 -2.760 1.00 62.53 76 GLY A N 1
ATOM 561 C CA . GLY A 1 76 ? 8.619 17.057 -1.305 1.00 62.53 76 GLY A CA 1
ATOM 562 C C . GLY A 1 76 ? 9.531 16.067 -0.561 1.00 62.53 76 GLY A C 1
ATOM 563 O O . GLY A 1 76 ? 9.885 14.986 -1.031 1.00 62.53 76 GLY A O 1
ATOM 564 N N . ALA A 1 77 ? 9.887 16.406 0.679 1.00 81.44 77 ALA A N 1
ATOM 565 C CA . ALA A 1 77 ? 10.508 15.435 1.576 1.00 81.44 77 ALA A CA 1
ATOM 566 C C . ALA A 1 77 ? 9.559 14.239 1.757 1.00 81.44 77 ALA A C 1
ATOM 568 O O . ALA A 1 77 ? 8.375 14.430 2.023 1.00 81.44 77 ALA A O 1
ATOM 569 N N . HIS A 1 78 ? 10.054 13.013 1.604 1.00 89.12 78 HIS A N 1
ATOM 570 C CA . HIS A 1 78 ? 9.283 11.812 1.910 1.00 89.12 78 HIS A CA 1
ATOM 571 C C . HIS A 1 78 ? 9.630 11.316 3.314 1.00 89.12 78 HIS A C 1
ATOM 573 O O . HIS A 1 78 ? 10.685 11.613 3.876 1.00 89.12 78 HIS A O 1
ATOM 579 N N . ALA A 1 79 ? 8.735 10.539 3.902 1.00 90.94 79 ALA A N 1
ATOM 580 C CA . ALA A 1 79 ? 8.986 9.872 5.161 1.00 90.94 79 ALA A CA 1
ATOM 581 C C . ALA A 1 79 ? 8.420 8.461 5.154 1.00 90.94 79 ALA A C 1
ATOM 583 O O . ALA A 1 79 ? 7.498 8.134 4.407 1.00 90.94 79 ALA A O 1
ATOM 584 N N . MET A 1 80 ? 8.990 7.629 6.016 1.00 94.62 80 MET A N 1
ATOM 585 C CA . MET A 1 80 ? 8.504 6.296 6.294 1.00 94.62 80 MET A CA 1
ATOM 586 C C . MET A 1 80 ? 7.969 6.233 7.719 1.00 94.62 80 MET A C 1
ATOM 588 O O . MET A 1 80 ? 8.593 6.707 8.664 1.00 94.62 80 MET A O 1
ATOM 592 N N . ALA A 1 81 ? 6.824 5.597 7.888 1.00 96.50 81 ALA A N 1
ATOM 593 C CA . ALA A 1 81 ? 6.263 5.261 9.178 1.00 96.50 81 ALA A CA 1
ATOM 594 C C . ALA A 1 81 ? 6.066 3.756 9.305 1.00 96.50 81 ALA A C 1
ATOM 596 O O . ALA A 1 81 ? 5.836 3.059 8.320 1.00 96.50 81 ALA A O 1
ATOM 597 N N . ILE A 1 82 ? 6.151 3.261 10.533 1.00 97.06 82 ILE A N 1
ATOM 598 C CA . ILE A 1 82 ? 5.899 1.864 10.869 1.00 97.06 82 ILE A CA 1
ATOM 599 C C . ILE A 1 82 ? 4.863 1.842 11.985 1.00 97.06 82 ILE A C 1
ATOM 601 O O . ILE A 1 82 ? 5.122 2.342 13.080 1.00 97.06 82 ILE A O 1
ATOM 605 N N . ILE A 1 83 ? 3.701 1.261 11.699 1.00 96.75 83 ILE A N 1
ATOM 60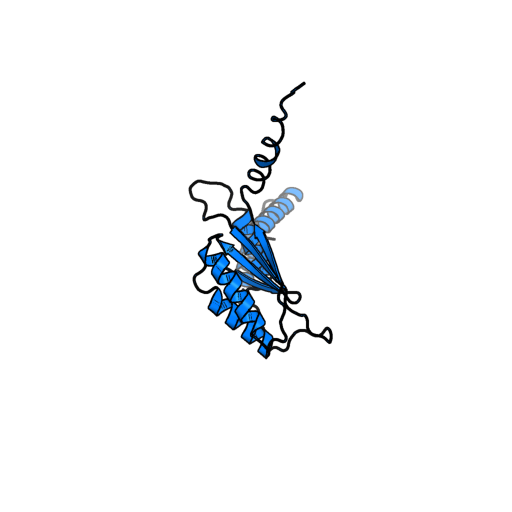6 C CA . ILE A 1 83 ? 2.648 0.978 12.672 1.00 96.75 83 ILE A CA 1
ATOM 607 C C . ILE A 1 83 ? 2.770 -0.497 13.050 1.00 96.75 83 ILE A C 1
ATOM 609 O O . ILE A 1 83 ? 2.268 -1.370 12.345 1.00 96.75 83 ILE A O 1
ATOM 613 N N . SER A 1 84 ? 3.474 -0.789 14.140 1.00 94.69 84 SER A N 1
ATOM 614 C CA . SER A 1 84 ? 3.559 -2.145 14.689 1.00 94.69 84 SER A CA 1
ATOM 615 C C . SER A 1 84 ? 2.270 -2.482 15.426 1.00 94.69 84 SER A C 1
ATOM 617 O O . SER A 1 84 ? 1.866 -1.727 16.308 1.00 94.69 84 SER A O 1
ATOM 619 N N . ILE A 1 85 ? 1.653 -3.610 15.097 1.00 91.50 85 ILE A N 1
ATOM 620 C CA . ILE A 1 85 ? 0.434 -4.112 15.741 1.00 91.50 85 ILE A CA 1
ATOM 621 C C . ILE A 1 85 ? 0.747 -5.360 16.567 1.00 91.50 85 ILE A C 1
ATOM 623 O O . ILE A 1 85 ? 1.801 -5.981 16.402 1.00 91.50 85 ILE A O 1
ATOM 627 N N . ALA A 1 86 ? -0.155 -5.719 17.480 1.00 87.44 86 ALA A N 1
ATOM 628 C CA . ALA A 1 86 ? -0.009 -6.948 18.246 1.00 87.44 86 ALA A CA 1
ATOM 629 C C . ALA A 1 86 ? 0.030 -8.159 17.302 1.00 87.44 86 ALA A C 1
ATOM 631 O O . ALA A 1 86 ? -0.898 -8.399 16.530 1.00 87.44 86 ALA A O 1
ATOM 632 N N . GLY A 1 87 ? 1.128 -8.912 17.369 1.00 80.06 87 GLY A N 1
ATOM 633 C CA . GLY A 1 87 ? 1.283 -10.130 16.593 1.00 80.06 87 GLY A CA 1
ATOM 634 C C . GLY A 1 87 ? 0.314 -11.225 17.058 1.00 80.06 87 GLY A C 1
ATOM 635 O O . GLY A 1 87 ? -0.121 -11.242 18.214 1.00 80.06 87 GLY A O 1
ATOM 636 N N . PRO A 1 88 ? -0.026 -12.168 16.177 1.00 78.00 88 PRO A N 1
ATOM 637 C CA . PRO A 1 88 ? -0.872 -13.302 16.521 1.00 78.00 88 PRO A CA 1
ATOM 638 C C . PRO A 1 88 ? -0.217 -14.181 17.600 1.00 78.00 88 PRO A C 1
ATOM 640 O O . PRO A 1 88 ? 0.962 -14.526 17.512 1.00 78.00 88 PRO A O 1
ATOM 643 N N . ARG A 1 89 ? -0.996 -14.561 18.625 1.00 69.62 89 ARG A N 1
ATOM 644 C CA . ARG A 1 89 ? -0.504 -15.268 19.828 1.00 69.62 89 ARG A CA 1
ATOM 645 C C . ARG A 1 89 ? 0.135 -16.631 19.542 1.00 69.62 89 ARG A C 1
ATOM 647 O O . ARG A 1 89 ? 1.029 -17.038 20.273 1.00 69.62 89 ARG A O 1
ATOM 654 N N . ASP A 1 90 ? -0.281 -17.289 18.463 1.00 73.31 90 ASP A N 1
ATOM 655 C CA . ASP A 1 90 ? 0.127 -18.661 18.140 1.00 73.31 90 ASP A CA 1
ATOM 656 C C . ASP A 1 90 ? 1.275 -18.733 17.116 1.00 73.31 90 ASP A C 1
ATOM 658 O O . ASP A 1 90 ? 1.527 -19.792 16.541 1.00 73.31 90 ASP A O 1
ATOM 662 N N . GLY A 1 91 ? 1.923 -17.606 16.795 1.00 63.88 91 GLY A N 1
ATOM 663 C CA . GLY A 1 91 ? 3.008 -17.541 15.803 1.00 63.88 91 GLY A CA 1
ATOM 664 C C . GLY A 1 91 ? 2.578 -17.772 14.344 1.00 63.88 91 GLY A C 1
ATOM 665 O O . GLY A 1 91 ? 3.395 -17.662 13.433 1.00 63.88 91 GLY A O 1
ATOM 666 N N . ARG A 1 92 ? 1.295 -18.063 14.098 1.00 71.25 92 ARG A N 1
ATOM 667 C CA . ARG A 1 92 ? 0.677 -18.127 12.763 1.00 71.25 92 ARG A C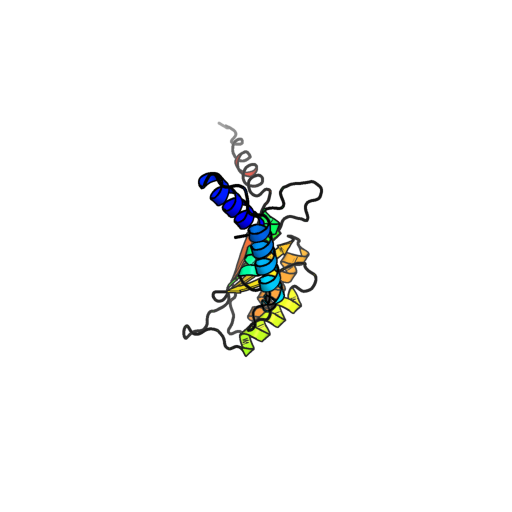A 1
ATOM 668 C C . ARG A 1 92 ? 0.220 -16.743 12.337 1.00 71.25 92 ARG A C 1
ATOM 670 O O . ARG A 1 92 ? -0.313 -16.044 13.176 1.00 71.25 92 ARG A O 1
ATOM 677 N N . SER A 1 93 ? 0.366 -16.378 11.061 1.00 74.94 93 SER A N 1
ATOM 678 C CA . SER A 1 93 ? -0.156 -15.117 10.496 1.00 74.94 93 SER A CA 1
ATOM 679 C C . SER A 1 93 ? -1.611 -14.835 10.914 1.00 74.94 93 SER A C 1
ATOM 681 O O . SER A 1 93 ? -2.376 -15.770 11.167 1.00 74.94 93 SER A O 1
ATOM 683 N N . HIS A 1 94 ? -2.014 -13.559 10.958 1.00 83.94 94 HIS A N 1
ATOM 684 C CA . HIS A 1 94 ? -3.423 -13.206 11.153 1.00 83.94 94 HIS A CA 1
ATOM 685 C C . HIS A 1 94 ? -4.305 -13.897 10.104 1.00 83.94 94 HIS A C 1
ATOM 687 O O . HIS A 1 94 ? -3.877 -14.158 8.977 1.00 83.94 94 HIS A O 1
ATOM 693 N N . CYS A 1 95 ? -5.555 -14.190 10.469 1.00 87.69 95 CYS A N 1
ATOM 694 C CA . CYS A 1 95 ? -6.487 -14.792 9.525 1.00 87.69 95 CYS A CA 1
ATOM 695 C C . CYS A 1 95 ? -6.728 -13.859 8.328 1.00 87.69 95 CYS A C 1
ATOM 697 O O . CYS A 1 95 ? -6.689 -12.633 8.452 1.00 87.69 95 CYS A O 1
ATOM 699 N N . TRP A 1 96 ? -7.010 -14.447 7.164 1.00 90.06 96 TRP A N 1
ATOM 700 C CA . TRP A 1 96 ? -7.158 -13.693 5.919 1.00 90.06 96 TRP A CA 1
ATOM 701 C C . TRP A 1 96 ? -8.207 -12.577 6.006 1.00 90.06 96 TRP A C 1
ATOM 703 O O . TRP A 1 96 ? -7.948 -11.467 5.559 1.00 90.06 96 TRP A O 1
ATOM 713 N N . THR A 1 97 ? -9.348 -12.820 6.657 1.00 91.31 97 THR A N 1
ATOM 714 C CA . THR A 1 97 ? -10.394 -11.801 6.841 1.00 91.31 97 THR A CA 1
ATOM 715 C C . THR A 1 97 ? -9.885 -10.569 7.586 1.00 91.31 97 THR A C 1
ATOM 717 O O . THR A 1 97 ? -10.247 -9.444 7.247 1.00 91.31 97 THR A O 1
ATOM 720 N N . LEU A 1 98 ? -9.039 -10.765 8.601 1.00 91.44 98 LEU A N 1
ATOM 721 C CA . LEU A 1 98 ? -8.440 -9.663 9.344 1.00 91.44 98 LEU A CA 1
ATOM 722 C C . LEU A 1 98 ? -7.421 -8.915 8.477 1.00 91.44 98 LEU A C 1
ATOM 724 O O . LEU A 1 98 ? -7.455 -7.691 8.443 1.00 91.44 98 LEU A O 1
ATOM 728 N N . LEU A 1 99 ? -6.584 -9.633 7.721 1.00 93.44 99 LEU A N 1
ATOM 729 C CA . LEU A 1 99 ? -5.629 -9.034 6.779 1.00 93.44 99 LEU A CA 1
ATOM 730 C C . LEU A 1 99 ? -6.326 -8.194 5.696 1.00 93.44 99 LEU A C 1
ATOM 732 O O . LEU A 1 99 ? -5.903 -7.070 5.427 1.00 93.44 99 LEU A O 1
ATOM 736 N N . ALA A 1 100 ? -7.428 -8.691 5.133 1.00 95.19 100 ALA A N 1
ATOM 737 C CA . ALA A 1 100 ? -8.219 -7.968 4.143 1.00 95.19 100 ALA A CA 1
ATOM 738 C C . ALA A 1 100 ? -8.823 -6.682 4.734 1.00 95.19 100 ALA A C 1
ATOM 740 O O . ALA A 1 100 ? -8.682 -5.608 4.150 1.00 95.19 100 ALA A O 1
ATOM 741 N N . ARG A 1 101 ? -9.413 -6.763 5.937 1.00 95.56 101 ARG A N 1
ATOM 742 C CA . ARG A 1 101 ? -9.959 -5.596 6.657 1.00 95.56 101 ARG A CA 1
ATOM 743 C C . ARG A 1 101 ? -8.887 -4.580 7.038 1.00 95.56 101 ARG A C 1
ATOM 745 O O . ARG A 1 101 ? -9.129 -3.381 6.961 1.00 95.56 101 ARG A O 1
ATOM 752 N N . MET A 1 102 ? -7.702 -5.041 7.435 1.00 95.50 102 MET A N 1
ATOM 753 C CA . MET A 1 102 ? -6.563 -4.158 7.687 1.00 95.50 102 MET A CA 1
ATOM 754 C C . MET A 1 102 ? -6.178 -3.394 6.427 1.00 95.50 102 MET A C 1
ATOM 756 O O . MET A 1 102 ? -5.996 -2.181 6.471 1.00 95.50 102 MET A O 1
ATOM 760 N N . GLY A 1 103 ? -6.080 -4.092 5.299 1.00 96.62 103 GLY A N 1
ATOM 761 C CA . GLY A 1 103 ? -5.784 -3.471 4.020 1.00 96.62 103 GLY A CA 1
ATOM 762 C C . GLY A 1 103 ? -6.829 -2.449 3.581 1.00 96.62 103 GLY A C 1
ATOM 763 O O . GLY A 1 103 ? -6.472 -1.361 3.133 1.00 96.62 103 GLY A O 1
ATOM 764 N N . GLU A 1 104 ? -8.112 -2.759 3.766 1.00 97.25 104 GLU A N 1
ATOM 765 C CA . GLU A 1 104 ? -9.220 -1.835 3.514 1.00 97.25 104 GLU A CA 1
ATOM 766 C C . GLU A 1 104 ? -9.146 -0.592 4.411 1.00 97.25 104 GLU A C 1
ATOM 768 O O . GLU A 1 104 ? -9.206 0.527 3.903 1.00 97.25 104 GLU A O 1
ATOM 773 N N . ALA A 1 105 ? -8.929 -0.766 5.719 1.00 97.12 105 ALA A N 1
ATOM 774 C CA . ALA A 1 105 ? -8.790 0.341 6.662 1.00 97.12 105 ALA A CA 1
ATOM 775 C C . ALA A 1 105 ? -7.610 1.255 6.298 1.00 97.12 105 ALA A C 1
ATOM 777 O O . ALA A 1 105 ? -7.764 2.474 6.231 1.00 97.12 105 ALA A O 1
ATOM 778 N N . VAL A 1 106 ? -6.446 0.675 5.992 1.00 97.75 106 VAL A N 1
ATOM 779 C CA . VAL A 1 106 ? -5.253 1.430 5.580 1.00 97.75 106 VAL A CA 1
ATOM 780 C C . VAL A 1 106 ? -5.518 2.197 4.285 1.00 97.75 106 VAL A C 1
ATOM 782 O O . VAL A 1 106 ? -5.219 3.388 4.209 1.00 97.75 106 VAL A O 1
ATOM 785 N N . LYS A 1 107 ? -6.114 1.554 3.274 1.00 96.81 107 LYS A N 1
ATOM 786 C CA . LYS A 1 107 ? -6.468 2.219 2.013 1.00 96.81 107 LYS A CA 1
ATOM 787 C C . LYS A 1 107 ? -7.469 3.345 2.222 1.00 96.81 107 LYS A C 1
ATOM 789 O O . LYS A 1 107 ? -7.282 4.404 1.637 1.00 96.81 107 LYS A O 1
ATOM 794 N N . GLY A 1 108 ? -8.495 3.136 3.045 1.00 96.75 108 GLY A N 1
ATOM 795 C CA . GLY A 1 108 ? -9.509 4.145 3.342 1.00 96.75 108 GLY A CA 1
ATOM 796 C C . GLY A 1 108 ? -8.915 5.394 3.992 1.00 96.75 108 GLY A C 1
ATOM 797 O O . GLY A 1 108 ? -9.244 6.505 3.590 1.00 96.75 108 GLY A O 1
ATOM 798 N N . GLN A 1 109 ? -7.989 5.219 4.939 1.00 97.19 109 GLN A N 1
ATOM 799 C CA . GLN A 1 109 ? -7.364 6.337 5.657 1.00 97.19 109 GLN A CA 1
ATOM 800 C C . GLN A 1 109 ? -6.291 7.064 4.838 1.00 97.19 109 GLN A C 1
ATOM 802 O O . GLN A 1 109 ? -6.100 8.268 4.991 1.00 97.19 109 GLN A O 1
ATOM 807 N N . LEU A 1 110 ? -5.589 6.349 3.955 1.00 96.12 110 LEU A N 1
ATOM 808 C CA . LEU A 1 110 ? -4.489 6.905 3.163 1.00 96.12 110 LEU A CA 1
ATOM 809 C C . LEU A 1 110 ? -4.889 7.276 1.727 1.00 96.12 110 LEU A C 1
ATOM 811 O O . LEU A 1 110 ? -4.042 7.725 0.950 1.00 96.12 110 LEU A O 1
ATOM 815 N N . HIS A 1 111 ? -6.154 7.110 1.347 1.00 94.56 111 HIS A N 1
ATOM 816 C CA . HIS A 1 111 ? -6.619 7.423 -0.000 1.00 94.56 111 HIS A CA 1
ATOM 817 C C . HIS A 1 111 ? -6.343 8.891 -0.369 1.00 94.56 111 HIS A C 1
ATOM 819 O O . HIS A 1 111 ? -6.598 9.802 0.414 1.00 94.56 111 HIS A O 1
ATOM 825 N N . GLY A 1 112 ? -5.811 9.125 -1.572 1.00 91.56 112 GLY A N 1
ATOM 826 C CA . GLY A 1 112 ? -5.535 10.473 -2.085 1.00 91.56 112 GLY A CA 1
ATOM 827 C C . GLY A 1 112 ? -4.319 11.183 -1.473 1.00 91.56 112 GLY A C 1
ATOM 828 O O . GLY A 1 112 ? -3.983 12.277 -1.908 1.00 91.56 112 GLY A O 1
ATOM 829 N N . THR A 1 113 ? -3.619 10.572 -0.512 1.00 92.50 113 THR A N 1
ATOM 830 C CA . THR A 1 113 ? -2.452 11.187 0.161 1.00 92.50 113 THR A CA 1
ATOM 831 C C . THR A 1 113 ? -1.137 11.056 -0.616 1.00 92.50 113 THR A C 1
ATOM 833 O O . THR A 1 113 ? -0.127 11.659 -0.250 1.00 92.50 113 THR A O 1
ATOM 836 N N . GLY A 1 114 ? -1.118 10.213 -1.655 1.00 91.50 114 GLY A N 1
ATOM 837 C CA . GLY A 1 114 ? 0.110 9.772 -2.321 1.00 91.50 114 GLY A CA 1
ATOM 838 C C . GLY A 1 114 ? 0.929 8.762 -1.506 1.00 91.50 114 GLY A C 1
ATOM 839 O O . GLY A 1 114 ? 2.021 8.388 -1.932 1.00 91.50 114 GLY A O 1
ATOM 840 N N . ALA A 1 115 ? 0.425 8.313 -0.351 1.00 94.50 115 ALA A N 1
ATOM 841 C CA . ALA A 1 115 ? 1.081 7.297 0.454 1.00 94.50 115 ALA A CA 1
ATOM 842 C C . ALA A 1 115 ? 0.951 5.898 -0.164 1.00 94.50 115 ALA A C 1
ATOM 844 O O . ALA A 1 115 ? -0.064 5.531 -0.756 1.00 94.50 115 ALA A O 1
ATOM 845 N N . MET A 1 116 ? 1.982 5.090 0.043 1.00 96.06 116 MET A N 1
ATOM 846 C CA . MET A 1 116 ? 2.015 3.671 -0.272 1.00 96.06 116 MET A CA 1
ATOM 847 C C . MET A 1 116 ? 2.223 2.894 1.021 1.00 96.06 116 MET A C 1
ATOM 849 O O . MET A 1 116 ? 3.014 3.309 1.864 1.00 96.06 116 MET A O 1
ATOM 853 N N . ALA A 1 117 ? 1.545 1.760 1.176 1.00 97.75 117 ALA A N 1
ATOM 854 C CA . ALA A 1 117 ? 1.683 0.930 2.362 1.00 97.75 117 ALA A CA 1
ATOM 855 C C . ALA A 1 117 ? 1.923 -0.539 2.013 1.00 97.75 117 ALA A C 1
ATOM 857 O O . ALA A 1 117 ? 1.433 -1.016 0.990 1.00 97.75 117 ALA A O 1
ATOM 858 N N . ILE A 1 118 ? 2.636 -1.242 2.893 1.00 97.44 118 ILE A N 1
ATOM 859 C CA . ILE A 1 118 ? 2.777 -2.704 2.904 1.00 97.44 118 ILE A CA 1
ATOM 860 C C . ILE A 1 118 ? 2.468 -3.246 4.294 1.00 97.44 118 ILE A C 1
ATOM 862 O O . ILE A 1 118 ? 2.650 -2.546 5.291 1.00 97.44 118 ILE A O 1
ATOM 866 N N . TYR A 1 119 ? 2.057 -4.509 4.364 1.00 95.44 119 TYR A N 1
ATOM 867 C CA . TYR A 1 119 ? 1.984 -5.251 5.617 1.00 95.44 119 TYR A CA 1
ATOM 868 C C . TYR A 1 119 ? 3.098 -6.297 5.667 1.00 95.44 119 TYR A C 1
ATOM 870 O O . TYR A 1 119 ? 3.199 -7.148 4.787 1.00 95.44 119 TYR A O 1
ATOM 878 N N . GLN A 1 120 ? 3.939 -6.232 6.696 1.00 92.00 120 GLN A N 1
ATOM 879 C CA . GLN A 1 120 ? 5.041 -7.166 6.895 1.00 92.00 120 GLN A CA 1
ATOM 880 C C . GLN A 1 120 ? 5.349 -7.296 8.388 1.00 92.00 120 GLN A C 1
ATOM 882 O O . GLN A 1 120 ? 5.318 -6.312 9.118 1.00 92.00 120 GLN A O 1
ATOM 887 N N . ASN A 1 121 ? 5.662 -8.509 8.856 1.00 88.94 121 ASN A N 1
ATOM 888 C CA . ASN A 1 121 ? 6.120 -8.763 10.230 1.00 88.94 121 ASN A CA 1
ATOM 889 C C . ASN A 1 121 ? 5.216 -8.160 11.326 1.00 88.94 121 ASN A C 1
ATOM 891 O O . ASN A 1 121 ? 5.709 -7.577 12.289 1.00 88.94 121 ASN A O 1
ATOM 895 N N . SER A 1 122 ? 3.892 -8.295 11.193 1.00 91.31 122 SER A N 1
ATOM 896 C CA . SER A 1 122 ? 2.928 -7.677 12.124 1.00 91.31 122 SER A CA 1
ATOM 897 C C . SER A 1 122 ? 3.069 -6.154 12.231 1.00 91.31 122 SER A C 1
ATOM 899 O O . SER A 1 122 ? 2.863 -5.564 13.290 1.00 91.31 122 SER A O 1
ATOM 901 N N . ALA A 1 123 ? 3.418 -5.498 11.128 1.00 94.12 123 ALA A N 1
ATOM 902 C CA . ALA A 1 123 ? 3.467 -4.052 11.034 1.00 94.12 123 ALA A CA 1
ATOM 903 C C . ALA A 1 123 ? 2.978 -3.564 9.668 1.00 94.12 123 ALA A C 1
ATOM 905 O O . ALA A 1 123 ? 3.185 -4.211 8.641 1.00 94.12 123 ALA A O 1
ATOM 906 N N . VAL A 1 124 ? 2.344 -2.394 9.662 1.00 96.94 124 VAL A N 1
ATOM 907 C CA . VAL A 1 124 ? 2.048 -1.649 8.438 1.00 96.94 124 VAL A CA 1
ATOM 908 C C . VAL A 1 124 ? 3.157 -0.625 8.237 1.00 96.94 124 VAL A C 1
ATOM 910 O O . VAL A 1 124 ? 3.342 0.267 9.066 1.00 96.94 124 VAL A O 1
ATOM 913 N N . HIS A 1 125 ? 3.908 -0.761 7.150 1.00 97.75 125 HIS A N 1
ATOM 914 C CA . HIS A 1 125 ? 4.920 0.209 6.750 1.00 97.75 125 HIS A CA 1
ATOM 915 C C . HIS A 1 125 ? 4.293 1.159 5.741 1.00 97.75 125 HIS A C 1
ATOM 917 O O . HIS A 1 125 ? 3.691 0.703 4.774 1.00 97.75 125 HIS A O 1
ATOM 923 N N . VAL A 1 126 ? 4.433 2.461 5.959 1.00 97.69 126 VAL A N 1
ATOM 924 C CA . VAL A 1 126 ? 3.822 3.506 5.137 1.00 97.69 126 VAL A CA 1
ATOM 925 C C . VAL A 1 126 ? 4.915 4.439 4.643 1.00 97.69 126 VAL A C 1
ATOM 927 O O . VAL A 1 126 ? 5.615 5.040 5.447 1.00 97.69 126 VAL A O 1
ATOM 930 N N . LEU A 1 127 ? 5.052 4.572 3.330 1.00 95.81 127 LEU A N 1
ATOM 931 C CA . LEU A 1 127 ? 5.873 5.580 2.669 1.00 95.81 127 LEU A CA 1
ATOM 932 C C . LEU A 1 127 ? 4.954 6.704 2.201 1.00 95.81 127 LEU A C 1
ATOM 934 O O . LEU A 1 127 ? 3.970 6.424 1.522 1.00 95.81 127 LEU A O 1
ATOM 938 N N . PHE A 1 128 ? 5.252 7.956 2.531 1.00 93.62 128 PHE A N 1
ATOM 939 C CA . PHE A 1 128 ? 4.361 9.073 2.218 1.00 93.62 128 PHE A CA 1
ATOM 940 C C . PHE A 1 128 ? 5.111 10.391 1.993 1.00 93.62 128 PHE A C 1
ATOM 942 O O . PHE A 1 128 ? 6.186 10.585 2.568 1.00 93.62 128 PHE A O 1
ATOM 949 N N . PRO A 1 129 ? 4.546 11.319 1.197 1.00 91.69 129 PRO A N 1
ATOM 950 C CA . PRO A 1 129 ? 5.008 12.703 1.156 1.00 91.69 129 PRO A CA 1
ATOM 951 C C . PRO A 1 129 ? 4.813 13.357 2.526 1.00 91.69 129 PRO A C 1
ATOM 953 O O . PRO A 1 129 ? 3.723 13.287 3.097 1.00 91.69 129 PRO A O 1
ATOM 956 N N . PHE A 1 130 ? 5.846 13.988 3.070 1.00 88.50 130 PHE A N 1
ATOM 957 C CA . PHE A 1 130 ? 5.787 14.602 4.389 1.00 88.50 130 PHE A CA 1
ATOM 958 C C . PHE A 1 130 ? 4.918 15.864 4.363 1.00 88.50 130 PHE A C 1
ATOM 960 O O . PHE A 1 130 ? 5.235 16.847 3.697 1.00 88.50 130 PHE A O 1
ATOM 967 N N . SER A 1 131 ? 3.815 15.832 5.107 1.00 89.62 131 SER A N 1
ATOM 968 C CA . SER A 1 131 ? 2.926 16.969 5.338 1.00 89.62 131 SER A CA 1
ATOM 969 C C . SER A 1 131 ? 2.176 16.769 6.654 1.00 89.62 131 SER A C 1
ATOM 971 O O . SER A 1 131 ? 1.996 15.636 7.107 1.00 89.62 131 SER A O 1
ATOM 973 N N . GLU A 1 132 ? 1.710 17.857 7.267 1.00 90.69 132 GLU A N 1
ATOM 974 C CA . GLU A 1 132 ? 0.905 17.792 8.494 1.00 90.69 132 GLU A CA 1
ATOM 975 C C . GLU A 1 132 ? -0.385 16.985 8.279 1.00 90.69 132 GLU A C 1
ATOM 977 O O . GLU A 1 132 ? -0.712 16.107 9.074 1.00 90.69 132 GLU A O 1
ATOM 982 N N . SER A 1 133 ? -1.056 17.189 7.139 1.00 93.25 133 SER A N 1
ATOM 983 C CA . SER A 1 133 ? -2.251 16.423 6.769 1.00 93.25 133 SER A CA 1
ATOM 984 C C . SER A 1 133 ? -1.971 14.917 6.704 1.00 93.25 133 SER A C 1
ATOM 986 O O . SER A 1 133 ? -2.725 14.127 7.272 1.00 93.25 133 SER A O 1
ATOM 988 N N . ASN A 1 134 ? -0.853 14.507 6.094 1.00 93.19 134 ASN A N 1
ATOM 989 C CA . ASN A 1 134 ? -0.488 13.093 6.008 1.00 93.19 134 ASN A CA 1
ATOM 990 C C . ASN A 1 134 ? -0.093 12.505 7.372 1.00 93.19 134 ASN A C 1
ATOM 992 O O . ASN A 1 134 ? -0.372 11.334 7.629 1.00 93.19 134 ASN A O 1
ATOM 996 N N . LEU A 1 135 ? 0.497 13.299 8.271 1.00 93.00 135 LEU A N 1
ATOM 997 C CA . LEU A 1 135 ? 0.750 12.875 9.652 1.00 93.00 135 LEU A CA 1
ATOM 998 C C . LEU A 1 135 ? -0.557 12.641 10.420 1.00 93.00 135 LEU A C 1
ATOM 1000 O O . LEU A 1 135 ? -0.684 11.617 11.091 1.00 93.00 135 LEU A O 1
ATOM 1004 N N . CYS A 1 136 ? -1.549 13.526 10.285 1.00 95.31 136 CYS A N 1
ATOM 1005 C CA . CYS A 1 136 ? -2.874 13.318 10.875 1.00 95.31 136 CYS A CA 1
ATOM 1006 C C . CYS A 1 136 ? -3.526 12.035 10.343 1.00 95.31 136 CYS A C 1
ATOM 1008 O O . CYS A 1 136 ? -3.947 11.191 11.135 1.00 95.31 136 CYS A O 1
ATOM 1010 N N . ARG A 1 137 ? -3.513 11.823 9.018 1.00 96.38 137 ARG A N 1
ATOM 1011 C CA . ARG A 1 137 ? -4.028 10.590 8.391 1.00 96.38 137 ARG A CA 1
ATOM 1012 C C . ARG A 1 137 ? -3.330 9.330 8.885 1.00 96.38 137 ARG A C 1
ATOM 1014 O O . ARG A 1 137 ? -3.961 8.291 9.044 1.00 96.38 137 ARG A O 1
ATOM 1021 N N . LEU A 1 138 ? -2.032 9.401 9.159 1.00 95.94 138 LEU A N 1
ATOM 1022 C CA . LEU A 1 138 ? -1.271 8.279 9.700 1.00 95.94 138 LEU A CA 1
ATOM 1023 C C . LEU A 1 138 ? -1.692 7.933 11.139 1.00 95.94 138 LEU A C 1
ATOM 1025 O O . LEU A 1 138 ? -1.770 6.755 11.492 1.00 95.94 138 LEU A O 1
ATOM 1029 N N . VAL A 1 139 ? -1.996 8.941 11.962 1.00 96.19 139 VAL A N 1
ATOM 1030 C CA . VAL A 1 139 ? -2.539 8.741 13.315 1.00 96.19 139 VAL A CA 1
ATOM 1031 C C . VAL A 1 139 ? -3.957 8.164 13.254 1.00 96.19 139 VAL A C 1
ATOM 1033 O O . VAL A 1 139 ? -4.255 7.218 13.984 1.00 96.19 139 VAL A O 1
ATOM 1036 N N . GLU A 1 140 ? -4.805 8.654 12.347 1.00 96.75 140 GLU A N 1
ATOM 1037 C CA . GLU A 1 140 ? -6.137 8.085 12.085 1.00 96.75 140 GLU A CA 1
ATOM 1038 C C . GLU A 1 140 ? -6.043 6.632 11.601 1.00 96.75 140 GLU A C 1
ATOM 1040 O O . GLU A 1 140 ? -6.778 5.769 12.075 1.00 96.75 140 GLU A O 1
ATOM 1045 N N . CYS A 1 141 ? -5.083 6.331 10.724 1.00 97.25 141 CYS A N 1
ATOM 1046 C CA . CYS A 1 141 ? -4.788 4.980 10.252 1.00 97.25 141 CYS A CA 1
ATOM 1047 C C . CYS A 1 141 ? -4.399 4.047 11.403 1.00 97.25 141 CYS A C 1
ATOM 1049 O O . CYS A 1 141 ? -4.937 2.945 11.517 1.00 97.25 141 CYS A O 1
ATOM 1051 N N . LYS A 1 142 ? -3.529 4.504 12.310 1.00 96.69 142 LYS A N 1
ATOM 1052 C CA . LYS A 1 142 ? -3.190 3.761 13.528 1.00 96.69 142 LYS A CA 1
ATOM 1053 C C . LYS A 1 142 ? -4.440 3.476 14.371 1.00 96.69 142 LYS A C 1
ATOM 1055 O O . LYS A 1 142 ? -4.646 2.329 14.758 1.00 96.69 142 LYS A O 1
ATOM 1060 N N . ALA A 1 143 ? -5.270 4.485 14.631 1.00 95.50 143 ALA A N 1
ATOM 1061 C CA . ALA A 1 143 ? -6.489 4.323 15.424 1.00 95.50 143 ALA A CA 1
ATOM 1062 C C . ALA A 1 143 ? -7.493 3.364 14.757 1.00 95.50 143 ALA A C 1
ATOM 1064 O O . ALA A 1 143 ? -8.078 2.513 15.424 1.00 95.50 143 ALA A O 1
ATOM 1065 N N . ALA A 1 144 ? -7.646 3.449 13.432 1.00 95.88 144 ALA A N 1
ATOM 1066 C CA . ALA A 1 144 ? -8.491 2.545 12.660 1.00 95.88 144 ALA A CA 1
ATOM 1067 C C . ALA A 1 144 ? -7.999 1.095 12.752 1.00 95.88 144 ALA A C 1
ATOM 1069 O O . ALA A 1 144 ? -8.809 0.194 12.946 1.00 95.88 144 ALA A O 1
ATOM 1070 N N . LEU A 1 145 ? -6.684 0.867 12.672 1.00 95.19 145 LEU A N 1
ATOM 1071 C CA . LEU A 1 145 ? -6.089 -0.458 12.862 1.00 95.19 145 LEU A CA 1
ATOM 1072 C C . LEU A 1 145 ? -6.310 -0.990 14.283 1.00 95.19 145 LEU A C 1
ATOM 1074 O O . LEU A 1 145 ? -6.643 -2.159 14.441 1.00 95.19 145 LEU A O 1
ATOM 1078 N N . GLU A 1 146 ? -6.168 -0.151 15.311 1.00 93.94 146 GLU A N 1
ATOM 1079 C CA . GLU A 1 146 ? -6.435 -0.540 16.704 1.00 93.94 146 GLU A CA 1
ATOM 1080 C C . GLU A 1 146 ? -7.902 -0.922 16.938 1.00 93.94 146 GLU A C 1
ATOM 1082 O O . GLU A 1 146 ? -8.172 -1.796 17.755 1.00 93.94 146 GLU A O 1
ATOM 1087 N N . ALA A 1 147 ? -8.842 -0.318 16.208 1.00 92.75 147 ALA A N 1
ATOM 1088 C CA . ALA A 1 147 ? -10.267 -0.636 16.301 1.00 92.75 147 ALA A CA 1
ATOM 1089 C C . ALA A 1 147 ? -10.656 -1.962 15.615 1.00 92.75 147 ALA A C 1
ATOM 1091 O O . ALA A 1 147 ? -11.769 -2.454 15.812 1.00 92.75 147 ALA A O 1
ATOM 1092 N N . LEU A 1 148 ? -9.773 -2.555 14.804 1.00 91.69 148 LEU A N 1
ATOM 1093 C CA . LEU A 1 148 ? -10.053 -3.823 14.131 1.00 91.69 148 LEU A CA 1
ATOM 1094 C C . LEU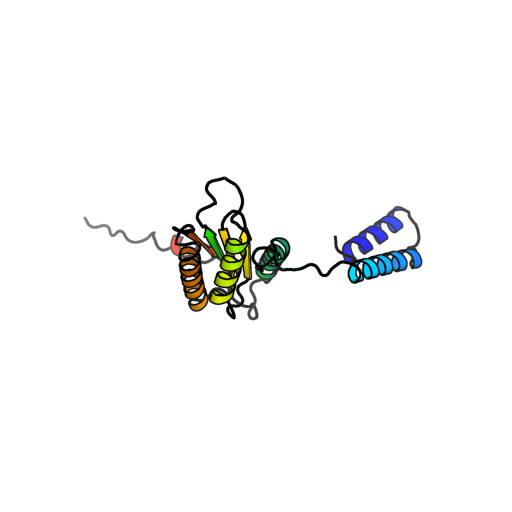 A 1 148 ? -9.953 -5.020 15.081 1.00 91.69 148 LEU A C 1
ATOM 1096 O O . LEU A 1 148 ? -9.222 -5.018 16.071 1.00 91.69 148 LEU A O 1
ATOM 1100 N N . GLY A 1 149 ? -10.676 -6.085 14.721 1.00 79.44 149 GLY A N 1
ATOM 1101 C CA . GLY A 1 149 ? -10.637 -7.361 15.435 1.00 79.44 149 GLY A CA 1
ATOM 1102 C C . GLY A 1 149 ? -10.994 -7.211 16.911 1.00 79.44 149 GLY A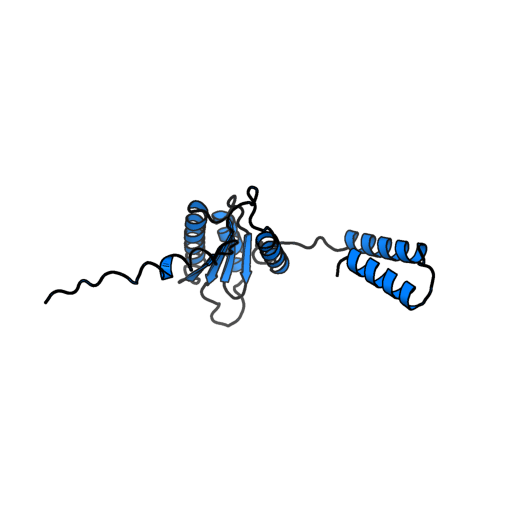 C 1
ATOM 1103 O O . GLY A 1 149 ? -10.303 -7.782 17.747 1.00 79.44 149 GLY A O 1
ATOM 1104 N N . ASP A 1 150 ? -11.996 -6.389 17.226 1.00 82.38 150 ASP A N 1
ATOM 1105 C CA . ASP A 1 150 ? -12.463 -6.119 18.592 1.00 82.38 150 ASP A CA 1
ATOM 1106 C C . ASP A 1 150 ? -11.356 -5.608 19.535 1.00 82.38 150 ASP A C 1
ATOM 1108 O O . ASP A 1 150 ? -11.346 -5.897 20.731 1.00 82.38 150 ASP A O 1
ATOM 1112 N N . GLY A 1 151 ? -10.380 -4.867 18.995 1.00 80.56 151 GLY A N 1
ATOM 1113 C CA . GLY A 1 151 ? -9.262 -4.316 19.766 1.00 80.56 151 GLY A CA 1
ATOM 1114 C C . GLY A 1 151 ? -8.058 -5.248 19.907 1.00 80.56 151 GLY A C 1
ATOM 1115 O O . GLY A 1 151 ? -7.067 -4.876 20.533 1.00 80.56 151 GLY A O 1
ATOM 1116 N N . THR A 1 152 ? -8.095 -6.446 19.317 1.00 83.00 152 THR A N 1
ATOM 1117 C CA . THR A 1 152 ? -7.005 -7.438 19.428 1.00 83.00 152 THR A CA 1
ATOM 1118 C C . THR A 1 152 ? -5.682 -6.986 18.814 1.00 83.00 152 THR A C 1
ATOM 1120 O O . THR A 1 152 ? -4.637 -7.524 19.177 1.00 83.00 152 THR A O 1
ATOM 1123 N N . LEU A 1 153 ? -5.707 -6.001 17.912 1.00 84.19 153 LEU A N 1
ATOM 1124 C CA . LEU A 1 153 ? -4.503 -5.421 17.313 1.00 84.19 153 LEU A CA 1
ATOM 1125 C C . LEU A 1 153 ? -3.839 -4.353 18.196 1.00 84.19 153 LEU A C 1
ATOM 1127 O O . LEU A 1 153 ? -2.708 -3.943 17.916 1.00 84.19 153 LEU A O 1
ATOM 1131 N N . GLY A 1 154 ? -4.526 -3.914 19.254 1.00 83.44 154 GLY A N 1
ATOM 1132 C CA . GLY A 1 154 ? -4.047 -2.913 20.194 1.00 83.44 154 GLY A CA 1
ATOM 1133 C C . GLY A 1 154 ? -3.175 -3.490 21.322 1.00 83.44 154 GLY A C 1
ATOM 1134 O O . GLY A 1 154 ? -3.350 -4.640 21.729 1.00 83.44 154 GLY A O 1
ATOM 1135 N N . PRO A 1 155 ? -2.252 -2.688 21.884 1.00 86.25 155 PRO A N 1
ATOM 1136 C CA . PRO A 1 155 ? -1.904 -1.330 21.465 1.00 86.25 155 PRO A CA 1
ATOM 1137 C C . PRO A 1 155 ? -0.925 -1.334 20.280 1.00 86.25 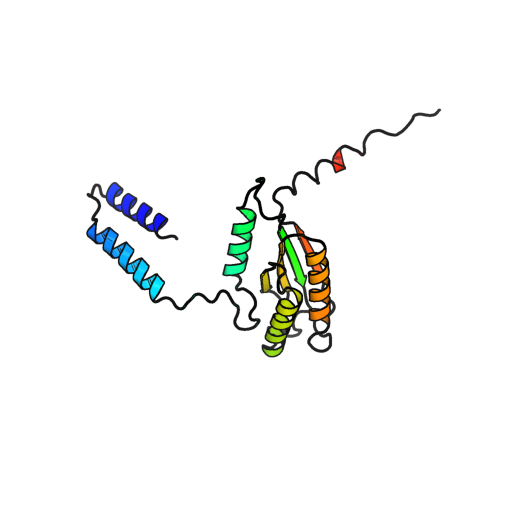155 PRO A C 1
ATOM 1139 O O . PRO A 1 155 ? 0.118 -1.993 20.322 1.00 86.25 155 PRO A O 1
ATOM 1142 N N . ALA A 1 156 ? -1.219 -0.536 19.255 1.00 90.81 156 ALA A N 1
ATOM 1143 C CA . ALA A 1 156 ? -0.320 -0.333 18.130 1.00 90.81 156 ALA A CA 1
ATOM 1144 C C . ALA A 1 156 ? 0.732 0.735 18.464 1.00 90.81 156 ALA A C 1
ATOM 1146 O O . ALA A 1 156 ? 0.477 1.711 19.176 1.00 90.81 156 ALA A O 1
ATOM 1147 N N . ARG A 1 157 ? 1.942 0.579 17.927 1.00 92.75 157 ARG A N 1
ATOM 1148 C CA . ARG A 1 157 ? 3.057 1.512 18.129 1.00 92.75 157 ARG A CA 1
ATOM 1149 C C . ARG A 1 157 ? 3.432 2.155 16.810 1.00 92.75 157 ARG A C 1
ATOM 1151 O O . ARG A 1 157 ? 3.770 1.454 15.863 1.00 92.75 157 ARG A O 1
ATOM 1158 N N . LEU A 1 158 ? 3.414 3.483 16.779 1.00 95.06 158 LEU A N 1
ATOM 1159 C CA . LEU A 1 158 ? 3.820 4.258 15.617 1.00 95.06 158 LEU A CA 1
ATOM 1160 C C . LEU A 1 158 ? 5.274 4.719 15.776 1.00 95.06 158 LEU A C 1
ATOM 1162 O O . LEU A 1 158 ? 5.631 5.320 16.788 1.00 95.06 158 LEU A O 1
ATOM 1166 N N . ARG A 1 159 ? 6.106 4.440 14.773 1.00 94.50 159 ARG A N 1
ATOM 1167 C CA . ARG A 1 159 ? 7.469 4.968 14.639 1.00 94.50 159 ARG A CA 1
ATOM 1168 C C . ARG A 1 159 ? 7.600 5.711 13.322 1.00 94.50 159 ARG A C 1
ATOM 1170 O O . ARG A 1 159 ? 7.024 5.287 12.325 1.00 94.50 159 ARG A O 1
ATOM 1177 N N . PHE A 1 160 ? 8.373 6.785 13.326 1.00 90.69 160 PHE A N 1
ATOM 1178 C CA . PHE A 1 160 ? 8.545 7.666 12.180 1.00 90.69 160 PHE A CA 1
ATOM 1179 C C . PHE A 1 160 ? 10.028 7.789 11.819 1.00 90.69 160 PHE A C 1
ATOM 1181 O O . PHE A 1 160 ? 10.879 7.908 12.698 1.00 90.69 160 PHE A O 1
ATOM 1188 N N . TYR A 1 161 ? 10.313 7.751 10.521 1.00 89.62 161 TYR A N 1
ATOM 1189 C CA . TYR A 1 161 ? 11.642 7.737 9.926 1.00 89.62 161 TYR A CA 1
ATOM 1190 C C . TYR A 1 161 ? 11.652 8.700 8.731 1.00 89.62 161 TYR A C 1
ATOM 1192 O O . TYR A 1 161 ? 11.146 8.352 7.661 1.00 89.62 161 TYR A O 1
ATOM 1200 N N . PRO A 1 162 ? 12.189 9.920 8.873 1.00 83.12 162 PRO A N 1
ATOM 1201 C CA . PRO A 1 162 ? 12.290 10.838 7.745 1.00 83.12 162 PRO A CA 1
ATOM 1202 C C . PRO A 1 162 ? 13.231 10.254 6.678 1.00 83.12 162 PRO A C 1
ATOM 1204 O O . PRO A 1 162 ? 14.364 9.881 6.982 1.00 83.12 162 PRO A O 1
ATOM 1207 N N . LEU A 1 163 ? 12.770 10.178 5.426 1.00 74.75 163 LEU A N 1
ATOM 1208 C CA . LEU A 1 163 ? 13.577 9.758 4.279 1.00 74.75 163 LEU A CA 1
ATOM 1209 C C . LEU A 1 163 ? 14.103 11.020 3.624 1.00 74.75 163 LEU A C 1
ATOM 1211 O O . LEU A 1 163 ? 13.465 11.643 2.778 1.00 74.75 163 LEU A O 1
ATOM 1215 N N . SER A 1 164 ? 15.227 11.481 4.140 1.00 63.50 164 SER A N 1
ATOM 1216 C CA . SER A 1 164 ? 15.664 12.822 3.830 1.00 63.50 164 SER A CA 1
ATOM 1217 C C . SER A 1 164 ? 16.488 12.903 2.560 1.00 63.50 164 SER A C 1
ATOM 1219 O O . SER A 1 164 ? 17.305 12.030 2.289 1.00 63.50 164 SER A O 1
ATOM 1221 N N . SER A 1 165 ? 16.365 14.040 1.878 1.00 54.12 165 SER A N 1
ATOM 1222 C CA . SER A 1 165 ? 17.454 14.588 1.067 1.00 54.12 165 SER A CA 1
ATOM 1223 C C . SER A 1 165 ? 18.394 15.493 1.904 1.00 54.12 165 SER A C 1
ATOM 1225 O O . SER A 1 165 ? 19.480 15.835 1.458 1.00 54.12 165 SER A O 1
ATOM 1227 N N . ALA A 1 166 ? 18.024 15.848 3.148 1.00 44.25 166 ALA A N 1
ATOM 1228 C CA . ALA A 1 166 ? 18.703 16.839 3.999 1.00 44.25 166 ALA A CA 1
ATOM 1229 C C . ALA A 1 166 ? 18.724 16.517 5.523 1.00 44.25 166 ALA A C 1
ATOM 1231 O O . ALA A 1 166 ? 18.777 17.423 6.354 1.00 44.25 166 ALA A O 1
ATOM 1232 N N . ALA A 1 167 ? 18.708 15.244 5.948 1.00 41.75 167 ALA A N 1
ATOM 1233 C CA . ALA A 1 167 ? 18.730 14.874 7.380 1.00 41.75 167 ALA A CA 1
ATOM 1234 C C . ALA A 1 167 ? 20.097 15.162 8.019 1.00 41.75 167 ALA A C 1
ATOM 1236 O O . ALA A 1 167 ? 20.236 15.134 9.241 1.00 41.75 167 ALA A O 1
ATOM 1237 N N . ALA A 1 168 ? 21.092 15.489 7.194 1.00 39.84 168 ALA A N 1
ATOM 1238 C CA . ALA A 1 168 ? 22.395 15.955 7.629 1.00 39.84 168 ALA A CA 1
ATOM 1239 C C . ALA A 1 168 ? 22.399 17.424 8.101 1.00 39.84 168 ALA A C 1
ATOM 1241 O O . ALA A 1 168 ? 23.252 17.774 8.907 1.00 39.84 168 ALA A O 1
ATOM 1242 N N . ALA A 1 169 ? 21.467 18.282 7.660 1.00 39.47 169 ALA A N 1
ATOM 1243 C CA . ALA A 1 169 ? 21.552 19.722 7.945 1.00 39.47 169 ALA A CA 1
ATOM 1244 C C . ALA A 1 169 ? 20.954 20.112 9.309 1.00 39.47 169 ALA A C 1
ATOM 1246 O O . ALA A 1 169 ? 21.550 20.883 10.052 1.00 39.47 169 ALA A O 1
ATOM 1247 N N . VAL A 1 170 ? 19.822 19.519 9.702 1.00 43.66 170 VAL A N 1
ATOM 1248 C CA . VAL A 1 170 ? 19.140 19.893 10.961 1.00 43.66 170 VAL A CA 1
ATOM 1249 C C . VAL A 1 170 ? 19.883 19.371 12.202 1.00 43.66 170 VAL A C 1
ATOM 1251 O O . VAL A 1 170 ? 19.749 19.921 13.288 1.00 43.66 170 VAL A O 1
ATOM 1254 N N . SER A 1 171 ? 20.725 18.345 12.043 1.00 39.31 171 SER A N 1
ATOM 1255 C CA . SER A 1 171 ? 21.536 17.797 13.139 1.00 39.31 171 SER A CA 1
ATOM 1256 C C . SER A 1 171 ? 22.801 18.622 13.429 1.00 39.31 171 SER A C 1
ATOM 1258 O O . SER A 1 171 ? 23.387 18.463 14.498 1.00 39.31 171 SER A O 1
A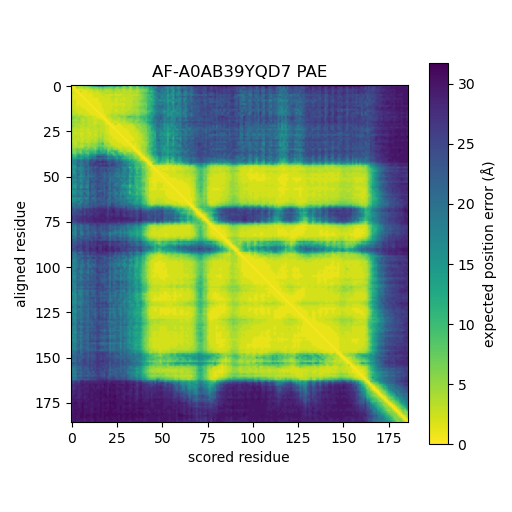TOM 1260 N N . ALA A 1 172 ? 23.229 19.491 12.504 1.00 39.97 172 ALA A N 1
ATOM 1261 C CA . ALA A 1 172 ? 24.436 20.306 12.657 1.00 39.97 172 ALA A CA 1
ATOM 1262 C C . ALA A 1 172 ? 24.163 21.646 13.366 1.00 39.97 172 ALA A C 1
ATOM 1264 O O . ALA A 1 172 ? 24.952 22.046 14.221 1.00 39.97 172 ALA A O 1
ATOM 1265 N N . ASP A 1 173 ? 23.022 22.293 13.103 1.00 35.88 173 ASP A N 1
ATOM 1266 C CA . ASP A 1 173 ? 22.744 23.640 13.634 1.00 35.88 173 ASP A CA 1
ATOM 1267 C C . ASP A 1 173 ? 22.364 23.669 15.125 1.00 35.88 173 ASP A C 1
ATOM 1269 O O . ASP A 1 173 ? 22.583 24.669 15.807 1.00 35.88 173 ASP A O 1
ATOM 1273 N N . THR A 1 174 ? 21.877 22.564 15.696 1.00 37.44 174 THR A N 1
ATOM 1274 C CA . THR A 1 174 ? 21.628 22.481 17.150 1.00 37.44 174 THR A CA 1
ATOM 1275 C C . THR A 1 174 ? 22.877 22.191 17.989 1.00 37.44 174 THR A C 1
ATOM 1277 O O . THR A 1 174 ? 22.808 22.280 19.213 1.00 37.44 174 THR A O 1
ATOM 1280 N N . ALA A 1 175 ? 24.025 21.874 17.378 1.00 40.75 175 ALA A N 1
ATOM 1281 C CA . ALA A 1 175 ? 25.256 21.573 18.115 1.00 40.75 175 ALA A CA 1
ATOM 1282 C C . ALA A 1 175 ? 26.142 22.807 18.381 1.00 40.75 175 ALA A C 1
ATOM 1284 O O . ALA A 1 175 ? 27.013 22.750 19.248 1.00 40.75 175 ALA A O 1
ATOM 1285 N N . THR A 1 176 ? 25.928 23.930 17.683 1.00 40.41 176 THR A N 1
ATOM 1286 C CA . THR A 1 176 ? 26.805 25.116 17.782 1.00 40.41 176 THR A CA 1
ATOM 1287 C C . THR A 1 176 ? 26.242 26.242 18.660 1.00 40.41 176 THR A C 1
ATOM 1289 O O . THR A 1 176 ? 26.975 27.160 19.006 1.00 40.41 176 THR A O 1
ATOM 1292 N N . ALA A 1 177 ? 24.979 26.167 19.097 1.00 39.69 177 ALA A N 1
ATOM 1293 C CA . ALA A 1 177 ? 24.336 27.232 19.883 1.00 39.69 177 ALA A CA 1
ATOM 1294 C C . ALA A 1 177 ? 24.408 27.055 21.419 1.00 39.69 177 ALA A C 1
ATOM 1296 O O . ALA A 1 177 ? 23.892 27.890 22.155 1.00 39.69 177 ALA A O 1
ATOM 1297 N N . ALA A 1 178 ? 25.037 25.988 21.928 1.00 42.09 178 ALA A N 1
ATOM 1298 C CA . ALA A 1 178 ? 25.050 25.653 23.362 1.00 42.09 178 ALA A CA 1
ATOM 1299 C C . ALA A 1 178 ? 26.416 25.851 24.051 1.00 42.09 178 ALA A C 1
ATOM 1301 O O . ALA A 1 178 ? 26.719 25.178 25.039 1.00 42.09 178 ALA A O 1
ATOM 1302 N N . LYS A 1 179 ? 27.265 26.749 23.541 1.00 44.53 179 LYS A N 1
ATOM 1303 C CA . LYS A 1 179 ? 28.559 27.060 24.160 1.00 44.53 179 LYS A CA 1
ATOM 1304 C C . LYS A 1 179 ? 28.904 28.539 23.984 1.00 44.53 179 LYS A C 1
ATOM 1306 O O . LYS A 1 179 ? 29.717 28.865 23.142 1.00 44.53 179 LYS A O 1
ATOM 1311 N N . ASP A 1 180 ? 28.205 29.401 24.721 1.00 43.16 180 ASP A N 1
ATOM 1312 C CA . ASP A 1 180 ? 28.707 30.698 25.210 1.00 43.16 180 ASP A CA 1
ATOM 1313 C C . ASP A 1 180 ? 27.597 31.415 25.989 1.00 43.16 180 ASP A C 1
ATOM 1315 O O . ASP A 1 180 ? 26.841 32.213 25.448 1.00 43.16 180 ASP A O 1
ATOM 1319 N N . SER A 1 181 ? 27.459 31.092 27.277 1.00 44.44 181 SER A N 1
ATOM 1320 C CA . SER A 1 181 ? 26.865 31.998 28.270 1.00 44.44 181 SER A CA 1
ATOM 1321 C C . SER A 1 181 ? 27.054 31.420 29.671 1.00 44.44 181 SER A C 1
ATOM 1323 O O . SER A 1 181 ? 26.175 30.747 30.207 1.00 44.44 181 SER A O 1
ATOM 1325 N N . SER A 1 182 ? 28.196 31.704 30.294 1.00 37.12 182 SER A N 1
ATOM 1326 C CA . SER A 1 182 ? 28.264 31.751 31.755 1.00 37.12 182 SER A CA 1
ATOM 1327 C C . SER A 1 182 ? 29.147 32.921 32.165 1.00 37.12 182 SER A C 1
ATOM 1329 O O . SER A 1 182 ? 30.367 32.868 32.044 1.00 37.12 182 SER A O 1
ATOM 1331 N N . CYS A 1 183 ? 28.489 33.994 32.600 1.00 34.88 183 CYS A N 1
ATOM 1332 C CA . CYS A 1 183 ? 29.095 35.181 33.183 1.00 34.88 183 CYS A CA 1
ATOM 1333 C C . CYS A 1 183 ? 29.867 34.835 34.462 1.00 34.88 183 CYS A C 1
ATOM 1335 O O . CYS A 1 183 ? 29.332 34.183 35.360 1.00 34.88 183 CYS A O 1
ATOM 1337 N N . GLU A 1 184 ? 31.093 35.343 34.568 1.00 33.22 184 GLU A N 1
ATOM 1338 C CA . GLU A 1 184 ? 31.794 35.508 35.838 1.00 33.22 184 GLU A CA 1
ATOM 1339 C C . GLU A 1 184 ? 31.099 36.588 36.678 1.00 33.22 184 GLU A C 1
ATOM 1341 O O . GLU A 1 184 ? 30.799 37.688 36.210 1.00 33.22 184 GLU A O 1
ATOM 1346 N N . THR A 1 185 ? 30.833 36.278 37.943 1.00 38.75 185 THR A N 1
ATOM 1347 C CA . THR A 1 185 ? 30.573 37.277 38.986 1.00 38.75 185 THR A CA 1
ATOM 1348 C C . THR A 1 185 ? 31.019 36.712 40.330 1.00 38.75 185 THR A C 1
ATOM 1350 O O . THR A 1 185 ? 30.242 36.046 41.012 1.00 38.75 185 THR A O 1
ATOM 1353 N N . LYS A 1 186 ? 32.280 36.956 40.698 1.00 35.91 186 LYS A N 1
ATOM 1354 C CA . LYS A 1 186 ? 32.705 37.543 41.982 1.00 35.91 186 LYS A CA 1
ATOM 1355 C C . LYS A 1 186 ? 34.219 37.562 42.113 1.00 35.91 186 LYS A C 1
ATOM 1357 O O . LYS A 1 186 ? 34.834 36.509 41.859 1.00 35.91 186 LYS A O 1
#

Nearest PDB structures (foldseek):
  7sxq-assembly1_A  TM=7.305E-01  e=3.558E-01  Plasmodium falciparum 3D7
  7sxl-assembly1_A  TM=7.286E-01  e=5.762E-01  Plasmodium falciparum 3D7
  9cay-assembly1_A  TM=6.325E-01  e=4.528E-01  Plasmodium falciparum 3D7
  5dkt-assembly1_A  TM=5.839E-01  e=3.155E-01  Plasmodium falciparum 3D7
  7sxq-assembly2_B  TM=6.619E-01  e=6.120E-01  Plasmodium falciparum 3D7

Secondary structure (DSSP, 8-state):
--HHHHHHHHHHHHHHTTPPP-HHHHHHHHHHHHHHHHHSPP--SB-TTT-SB-HHHHHHHHHHHHHS-S-TT----EEEEEEE-PPPTTSSPPPHHHHHHHHHHHHHHHTTTT-EEEEETTEEEEEEE--HHHHHHHHHHHHHHHTGGGGTTPSPEEEEEEE-SSTTTHHHHTSSSSS-------

Sequence (186 aa):
MGIGETMTDFRALFSAAERTLDVDALQSVAEGWAEVAETAPPISCTDVYTGLATQAHFQRRIHEVSSMGTGPDCPGAHAMAIISIAGPRDGRSHCWTLLARMGEAVKGQLHGTGAMAIYQNSAVHVLFPFSESNLCRLVECKAALEALGDGTLGPARLRFYPLSSAAAAVSADTATAAKDSSCETK

Mean predicted aligned error: 14.21 Å